Protein AF-A0A383C3Q1-F1 (afdb_monomer)

Organism: NCBI:txid408172

Nearest PDB structures (foldseek):
  8biy-assembly1_C  TM=5.883E-01  e=2.630E-01  Geobacillus thermodenitrificans
  3by8-assembly1_A  TM=3.978E-01  e=4.387E-02  unclassified
  8bgb-assembly2_BBB  TM=5.441E-01  e=7.883E-01  Geobacillus thermodenitrificans
  3voq-assembly1_B  TM=4.398E-01  e=5.619E+00  Homo sapiens
  7lc1-assembly2_D  TM=4.379E-01  e=7.080E+00  Homo sapiens

InterPro domains:
  IPR045671 Nitrogen regulation protein NtrY-like, N-terminal domain [PF19312] (9-219)

Foldseek 3Di:
DVVVVVVVVVVVVVCCLPVVLVVVLVVVVVVCCCVVPVPPDDDPLVVVLVVLLVVLVVVVVVVQVLQQVLVVVVLVVLLVCLVCCVVPVPVSLVVQVVSCVVSVFQKKFKAALVQHGPHIDGDDPVDDDDGDDNVQSVVQVVQHKDWDDDPVQQKIKIWHDRDNDDRIIIITIDHDDVVSVVSNVVSVVSVVVSVVVVVVVVVSVVVSVVVSVVVSVVSVVVSVVVVVVVVCVVCVVVVVVD

Solvent-accessible surface area (backbone atoms only — not comparable to full-atom values): 13472 Å² total; per-residue (Å²): 115,71,71,58,58,55,50,51,52,51,52,52,53,55,48,49,59,60,47,51,58,51,50,52,52,52,52,50,49,52,51,48,49,54,58,65,62,71,69,70,73,70,62,69,61,53,50,54,54,52,51,53,54,51,53,51,52,50,49,54,52,50,55,61,53,48,50,56,55,50,50,56,55,47,49,57,62,49,51,77,43,37,68,42,44,77,76,36,51,70,63,34,50,51,51,53,43,51,54,28,60,76,68,68,41,43,33,38,34,34,22,37,90,85,60,44,78,76,44,76,47,64,74,59,87,85,61,77,89,76,70,80,57,71,69,48,53,64,63,7,71,80,56,41,75,31,79,47,74,42,87,88,75,48,34,41,32,36,34,27,46,44,87,68,48,83,68,32,28,46,37,40,33,35,68,62,56,66,69,56,54,50,49,50,49,54,50,52,54,51,49,55,51,51,55,61,52,57,73,52,50,63,57,59,55,51,53,52,50,51,53,48,54,50,53,52,51,52,52,50,51,52,42,50,54,52,51,51,56,49,51,52,64,63,46,52,65,59,62,76,74,109

Sequence (242 aa):
KLGSEVNLKYILYFSSTTLLPSIIIAAFSLILFNVGLQRYFDDKMKSIVNNSSELAKNYVEQTRNSIEADILLMVLDINNQSALYYENPKRFLNLLTSQRLLRRLDEVHLIDSSANIIMSNIVDPNINFVPPTEEAFDVSLDGKPVRISDPSTNRTSALVKLNNFIDTYLYIVRFMDPNVINYLKQTGDAISFYYSVQDRKTGIKITFAIIYVLIVSLLLFLSIIIAINFASKLTKPIVNLI

pLDDT: mean 81.06, std 13.6, range [52.88, 98.12]

Secondary structure (DSSP, 8-state):
-HHHHHHHHHHHHHHHHHHHHHHHHHHHHHHHHHHHHHSSSSSHHHHHHHHHHHHHHHHHHHHHHHHHHHHHHHHHHHHTTHHHHHH-HHHHHHHHHHHHHHTT-SEEEEE-TT--EEEEEES-TTSPP-PPPHHHHHHHTTS--EEEEETTTTEEEEEEE-TTSTT-EEEEEEEPPHHHHHHHHHHHHHHHHHHHHHTTHHHHHHHHHHHHHHHHHHHHHHHHHHHHHHHHHHHHHHHTT-

Mean predicted aligned error: 13.8 Å

Radius of gyration: 39.16 Å; Cα contacts (8 Å, |Δi|>4): 212; chains: 1; bounding box: 90×32×115 Å

Structure (mmCIF, N/CA/C/O backbone):
data_AF-A0A383C3Q1-F1
#
_entry.id   AF-A0A383C3Q1-F1
#
loop_
_atom_site.group_PDB
_atom_site.id
_atom_site.type_symbol
_atom_site.label_atom_id
_atom_site.label_alt_id
_atom_site.label_comp_id
_atom_site.label_asym_id
_atom_site.label_entity_id
_atom_site.label_seq_id
_atom_site.pdbx_PDB_ins_code
_atom_site.Cartn_x
_atom_site.Cartn_y
_atom_site.Cartn_z
_atom_site.occupancy
_atom_site.B_iso_or_equiv
_atom_site.auth_seq_id
_atom_site.auth_comp_id
_atom_site.auth_asym_id
_atom_site.auth_atom_id
_atom_site.pdbx_PDB_model_num
ATOM 1 N N . LYS A 1 1 ? 64.147 -8.700 -63.312 1.00 52.88 1 LYS A N 1
ATOM 2 C CA . LYS A 1 1 ? 63.996 -7.978 -62.021 1.00 52.88 1 LYS A CA 1
ATOM 3 C C . LYS A 1 1 ? 63.013 -6.801 -62.116 1.00 52.88 1 LYS A C 1
ATOM 5 O O . LYS A 1 1 ? 62.071 -6.817 -61.341 1.00 52.88 1 LYS A O 1
ATOM 10 N N . LEU A 1 2 ? 63.105 -5.896 -63.107 1.00 54.59 2 LEU A N 1
ATOM 11 C CA . LEU A 1 2 ? 62.171 -4.754 -63.239 1.00 54.59 2 LEU A CA 1
ATOM 12 C C . LEU A 1 2 ? 60.673 -5.122 -63.377 1.00 54.59 2 LEU A C 1
ATOM 14 O O . LEU A 1 2 ? 59.831 -4.454 -62.791 1.00 54.59 2 LEU A O 1
ATOM 18 N N . GLY A 1 3 ? 60.318 -6.201 -64.088 1.00 57.19 3 GLY A N 1
ATOM 19 C CA . GLY A 1 3 ? 58.907 -6.604 -64.245 1.00 57.19 3 GLY A CA 1
ATOM 20 C C . GLY A 1 3 ? 58.213 -7.037 -62.942 1.00 57.19 3 GLY A C 1
ATOM 21 O O . GLY A 1 3 ? 57.007 -6.864 -62.802 1.00 57.19 3 GLY A O 1
ATOM 22 N N . SER A 1 4 ? 58.974 -7.542 -61.963 1.00 60.09 4 SER A N 1
ATOM 23 C CA . SER A 1 4 ? 58.447 -7.970 -60.659 1.00 60.09 4 SER A CA 1
ATOM 24 C C . SER A 1 4 ? 58.122 -6.783 -59.753 1.00 60.09 4 SER A C 1
ATOM 26 O O . SER A 1 4 ? 57.100 -6.800 -59.078 1.00 60.09 4 SER A O 1
ATOM 28 N N . GLU A 1 5 ? 58.965 -5.746 -59.742 1.00 61.59 5 GLU A N 1
ATOM 29 C CA . GLU A 1 5 ? 58.750 -4.538 -58.929 1.00 61.59 5 GLU A CA 1
ATOM 30 C C . GLU A 1 5 ? 57.565 -3.714 -59.440 1.00 61.59 5 GLU A C 1
ATOM 32 O O . GLU A 1 5 ? 56.767 -3.199 -58.657 1.00 61.59 5 GLU A O 1
ATOM 37 N N . VAL A 1 6 ? 57.409 -3.647 -60.763 1.00 64.00 6 VAL A N 1
ATOM 38 C CA . VAL A 1 6 ? 56.289 -2.969 -61.419 1.00 64.00 6 VAL A CA 1
ATOM 39 C C . VAL A 1 6 ? 54.966 -3.686 -61.118 1.00 64.00 6 VAL A C 1
ATOM 41 O O . VAL A 1 6 ? 54.000 -3.036 -60.722 1.00 64.00 6 VAL A O 1
ATOM 44 N N . ASN A 1 7 ? 54.930 -5.021 -61.202 1.00 70.19 7 ASN A N 1
ATOM 45 C CA . ASN A 1 7 ? 53.724 -5.803 -60.907 1.00 70.19 7 ASN A CA 1
ATOM 46 C C . ASN A 1 7 ? 53.304 -5.695 -59.427 1.00 70.19 7 ASN A C 1
ATOM 48 O O . ASN A 1 7 ? 52.132 -5.504 -59.113 1.00 70.19 7 ASN A O 1
ATOM 52 N N . LEU A 1 8 ? 54.271 -5.727 -58.506 1.00 75.19 8 LEU A N 1
ATOM 53 C CA . LEU A 1 8 ? 54.017 -5.625 -57.065 1.00 75.19 8 LEU A CA 1
ATOM 54 C C . LEU A 1 8 ? 53.476 -4.238 -56.680 1.00 75.19 8 LEU A C 1
ATOM 56 O O . LEU A 1 8 ? 52.536 -4.130 -55.892 1.00 75.19 8 LEU A O 1
ATOM 60 N N . LYS A 1 9 ? 53.995 -3.177 -57.311 1.00 74.50 9 LYS A N 1
ATOM 61 C CA . LYS A 1 9 ? 53.476 -1.812 -57.164 1.00 74.50 9 LYS A CA 1
ATOM 62 C C . LYS A 1 9 ? 52.006 -1.731 -57.593 1.00 74.50 9 LYS A C 1
ATOM 64 O O . LYS A 1 9 ? 51.200 -1.162 -56.862 1.00 74.50 9 LYS A O 1
ATOM 69 N N . TYR A 1 10 ? 51.629 -2.344 -58.716 1.00 72.12 10 TYR A N 1
ATOM 70 C CA . TYR A 1 10 ? 50.237 -2.349 -59.185 1.00 72.12 10 TYR A CA 1
ATOM 71 C C . TYR A 1 10 ? 49.294 -3.166 -58.302 1.00 72.12 10 TYR A C 1
ATOM 73 O O . TYR A 1 10 ? 48.189 -2.703 -58.021 1.00 72.12 10 TYR A O 1
ATOM 81 N N . ILE A 1 11 ? 49.736 -4.323 -57.807 1.00 78.12 11 ILE A N 1
ATOM 82 C CA . ILE A 1 11 ? 48.953 -5.147 -56.875 1.00 78.12 11 ILE A CA 1
ATOM 83 C C . ILE A 1 11 ? 48.681 -4.378 -55.575 1.00 78.12 11 ILE A C 1
ATOM 85 O O . ILE A 1 11 ? 47.547 -4.371 -55.097 1.00 78.12 11 ILE A O 1
ATOM 89 N N . LEU A 1 12 ? 49.680 -3.675 -55.030 1.00 77.12 12 LEU A N 1
ATOM 90 C CA . LEU A 1 12 ? 49.512 -2.853 -53.827 1.00 77.12 12 LEU A CA 1
ATOM 91 C C . LEU A 1 12 ? 48.536 -1.687 -54.048 1.00 77.12 12 LEU A C 1
ATOM 93 O O . LEU A 1 12 ? 47.671 -1.458 -53.204 1.00 77.12 12 LEU A O 1
ATOM 97 N N . TYR A 1 13 ? 48.620 -0.985 -55.183 1.00 73.38 13 TYR A N 1
ATOM 98 C CA . TYR A 1 13 ? 47.688 0.105 -55.504 1.00 73.38 13 TYR A CA 1
ATOM 99 C C . TYR A 1 13 ? 46.250 -0.385 -55.730 1.00 73.38 13 TYR A C 1
ATOM 101 O O . TYR A 1 13 ? 45.310 0.218 -55.205 1.00 73.38 13 TYR A O 1
ATOM 109 N N . PHE A 1 14 ? 46.065 -1.482 -56.469 1.00 75.19 14 PHE A N 1
ATOM 110 C CA . PHE A 1 14 ? 44.745 -2.064 -56.728 1.00 75.19 14 PHE A CA 1
ATOM 111 C C . PHE A 1 14 ? 44.098 -2.601 -55.444 1.00 75.19 14 PHE A C 1
ATOM 113 O O . PHE A 1 14 ? 42.934 -2.310 -55.155 1.00 75.19 14 PHE A O 1
ATOM 120 N N . SER A 1 15 ? 44.882 -3.323 -54.638 1.00 78.06 15 SER A N 1
ATOM 121 C CA . SER A 1 15 ? 44.445 -3.836 -53.340 1.00 78.06 15 SER A CA 1
ATOM 122 C C . SER A 1 15 ? 44.063 -2.689 -52.405 1.00 78.06 15 SER A C 1
ATOM 124 O O . SER A 1 15 ? 42.950 -2.670 -51.893 1.00 78.06 15 SER A O 1
ATOM 126 N N . SER A 1 16 ? 44.904 -1.6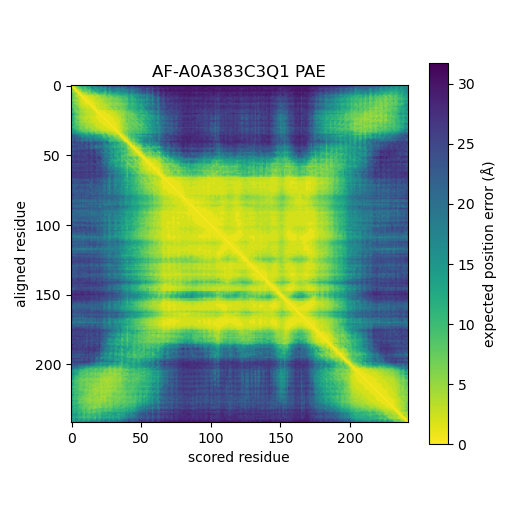59 -52.265 1.00 77.12 16 SER A N 1
ATOM 127 C CA . SER A 1 16 ? 44.603 -0.507 -51.405 1.00 77.12 16 SER A CA 1
ATOM 128 C C . SER A 1 16 ? 43.330 0.235 -51.836 1.00 77.12 16 SER A C 1
ATOM 130 O O . SER A 1 16 ? 42.502 0.564 -50.991 1.00 77.12 16 SER A O 1
ATOM 132 N N . THR A 1 17 ? 43.108 0.414 -53.140 1.00 74.19 17 THR A N 1
ATOM 133 C CA . THR A 1 17 ? 41.931 1.132 -53.667 1.00 74.19 17 THR A CA 1
ATOM 134 C C . THR A 1 17 ? 40.613 0.388 -53.418 1.00 74.19 17 THR A C 1
ATOM 136 O O . THR A 1 17 ? 39.578 1.021 -53.212 1.00 74.19 17 THR A O 1
ATOM 139 N N . THR A 1 18 ? 40.643 -0.947 -53.393 1.00 75.44 18 THR A N 1
ATOM 140 C CA . THR A 1 18 ? 39.451 -1.791 -53.181 1.00 75.44 18 THR A CA 1
ATOM 141 C C . THR A 1 18 ? 39.205 -2.078 -51.696 1.00 75.44 18 THR A C 1
ATOM 143 O O . THR A 1 18 ? 38.074 -2.095 -51.204 1.00 75.44 18 THR A O 1
ATOM 146 N N . LEU A 1 19 ? 40.286 -2.307 -50.955 1.00 80.31 19 LEU A N 1
ATOM 147 C CA . LEU A 1 19 ? 40.252 -2.863 -49.608 1.00 80.31 19 LEU A CA 1
ATOM 148 C C . LEU A 1 19 ? 40.064 -1.766 -48.549 1.00 80.31 19 LEU A C 1
ATOM 150 O O . LEU A 1 19 ? 39.337 -1.964 -47.579 1.00 80.31 19 LEU A O 1
ATOM 154 N N . LEU A 1 20 ? 40.625 -0.576 -48.772 1.00 79.69 20 LEU A N 1
ATOM 155 C CA . LEU A 1 20 ? 40.515 0.568 -47.862 1.00 79.69 20 LEU A CA 1
ATOM 156 C C . LEU A 1 20 ? 39.064 1.068 -47.669 1.00 79.69 20 LEU A C 1
ATOM 158 O O . LEU A 1 20 ? 38.640 1.168 -46.517 1.00 79.69 20 LEU A O 1
ATOM 162 N N . PRO A 1 21 ? 38.251 1.309 -48.720 1.00 77.94 21 PRO A N 1
ATOM 163 C CA . PRO A 1 21 ? 36.844 1.676 -48.534 1.00 77.94 21 PRO A CA 1
ATOM 164 C C . PRO A 1 21 ? 36.022 0.552 -47.883 1.00 77.94 21 PRO A C 1
ATOM 166 O O . PRO A 1 21 ? 35.161 0.833 -47.050 1.00 77.94 21 PRO A O 1
ATOM 169 N N . SER A 1 22 ? 36.334 -0.714 -48.177 1.00 83.62 22 SER A N 1
ATOM 170 C CA . SER A 1 22 ? 35.672 -1.873 -47.562 1.00 83.62 22 SER A CA 1
ATOM 171 C C . SER A 1 22 ? 35.928 -1.955 -46.050 1.00 83.62 22 SER A C 1
ATOM 173 O O . SER A 1 22 ? 34.999 -2.192 -45.277 1.00 83.62 22 SER A O 1
ATOM 175 N N . ILE A 1 23 ? 37.165 -1.689 -45.606 1.00 85.81 23 ILE A N 1
ATOM 176 C CA . ILE A 1 23 ? 37.517 -1.613 -44.179 1.00 85.81 23 ILE A CA 1
ATOM 177 C C . ILE A 1 23 ? 36.769 -0.468 -43.489 1.00 85.81 23 ILE A C 1
ATOM 179 O O . ILE A 1 23 ? 36.248 -0.663 -42.393 1.00 85.81 23 ILE A O 1
ATOM 183 N N . ILE A 1 24 ? 36.689 0.711 -44.117 1.00 82.25 24 ILE A N 1
ATOM 184 C CA . ILE A 1 24 ? 35.976 1.866 -43.549 1.00 82.25 24 ILE A CA 1
ATOM 185 C C . ILE A 1 24 ? 34.489 1.543 -43.370 1.00 82.25 24 ILE A C 1
ATOM 187 O O . ILE A 1 24 ? 33.936 1.810 -42.304 1.00 82.25 24 ILE A O 1
ATOM 191 N N . ILE A 1 25 ? 33.855 0.917 -44.368 1.00 83.38 25 ILE A N 1
ATOM 192 C CA . ILE A 1 25 ? 32.454 0.479 -44.286 1.00 83.38 25 ILE A CA 1
ATOM 193 C C . ILE A 1 25 ? 32.267 -0.527 -43.145 1.00 83.38 25 ILE A C 1
ATOM 195 O O . ILE A 1 25 ? 31.349 -0.37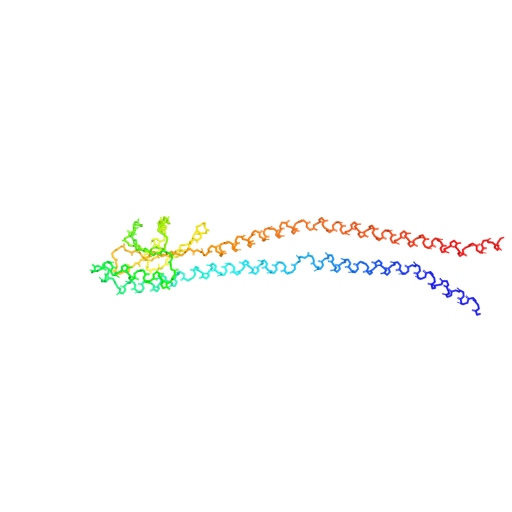2 -42.341 1.00 83.38 25 ILE A O 1
ATOM 199 N N . ALA A 1 26 ? 33.143 -1.530 -43.034 1.00 84.62 26 ALA A N 1
ATOM 200 C CA . ALA A 1 26 ? 33.065 -2.539 -41.980 1.00 84.62 26 ALA A CA 1
ATOM 201 C C . ALA A 1 26 ? 33.248 -1.933 -40.578 1.00 84.62 26 ALA A C 1
ATOM 203 O O . ALA A 1 26 ? 32.467 -2.226 -39.671 1.00 84.62 26 ALA A O 1
ATOM 204 N N . ALA A 1 27 ? 34.229 -1.041 -40.405 1.00 85.19 27 ALA A N 1
ATOM 205 C CA . ALA A 1 27 ? 34.472 -0.338 -39.149 1.00 85.19 27 ALA A CA 1
ATOM 206 C C . ALA A 1 27 ? 33.279 0.547 -38.758 1.00 85.19 27 ALA A C 1
ATOM 208 O O . ALA A 1 27 ? 32.817 0.502 -37.617 1.00 85.19 27 ALA A O 1
ATOM 209 N N . PHE A 1 28 ? 32.731 1.302 -39.713 1.00 79.50 28 PHE A N 1
ATOM 210 C CA . PHE A 1 28 ? 31.556 2.137 -39.484 1.00 79.50 28 PHE A CA 1
ATOM 211 C C . PHE A 1 28 ? 30.324 1.292 -39.146 1.00 79.50 28 PHE A C 1
ATOM 213 O O . PHE A 1 28 ? 29.592 1.622 -38.218 1.00 79.50 28 PHE A O 1
ATOM 220 N N . SER A 1 29 ? 30.130 0.162 -39.831 1.00 81.56 29 SER A N 1
ATOM 221 C CA . SER A 1 29 ? 29.048 -0.788 -39.559 1.00 81.56 29 SER A CA 1
ATOM 222 C C . SER A 1 29 ? 29.148 -1.390 -38.156 1.00 81.56 29 SER A C 1
ATOM 224 O O . SER A 1 29 ? 28.135 -1.491 -37.468 1.00 81.56 29 SER A O 1
ATOM 226 N N . LEU A 1 30 ? 30.352 -1.760 -37.709 1.00 82.00 30 LEU A N 1
ATOM 227 C CA . LEU A 1 30 ? 30.594 -2.279 -36.359 1.00 82.00 30 LEU A CA 1
ATOM 228 C C . LEU A 1 30 ? 30.285 -1.233 -35.284 1.00 82.00 30 LEU A C 1
ATOM 230 O O . LEU A 1 30 ? 29.606 -1.542 -34.305 1.00 82.00 30 LEU A O 1
ATOM 234 N N . ILE A 1 31 ? 30.740 0.009 -35.477 1.00 79.56 31 ILE A N 1
ATOM 235 C CA . ILE A 1 31 ? 30.447 1.120 -34.562 1.00 79.56 31 ILE A CA 1
ATOM 236 C C . ILE A 1 31 ? 28.941 1.398 -34.533 1.00 79.56 31 ILE A C 1
ATOM 238 O O . ILE A 1 31 ? 28.363 1.505 -33.454 1.00 79.56 31 ILE A O 1
ATOM 242 N N . LEU A 1 32 ? 28.295 1.478 -35.697 1.00 74.25 32 LEU A N 1
ATOM 243 C CA . LEU A 1 32 ? 26.868 1.769 -35.814 1.00 74.25 32 LEU A CA 1
ATOM 244 C C . LEU A 1 32 ? 26.010 0.677 -35.167 1.00 74.25 32 LEU A C 1
ATOM 246 O O . LEU A 1 32 ? 25.058 0.991 -34.460 1.00 74.25 32 LEU A O 1
ATOM 250 N N . PHE A 1 33 ? 26.368 -0.594 -35.359 1.00 71.50 33 PHE A N 1
ATOM 251 C CA . PHE A 1 33 ? 25.680 -1.723 -34.739 1.00 71.50 33 PHE A CA 1
ATOM 252 C C . PHE A 1 33 ? 25.827 -1.700 -33.211 1.00 71.50 33 PHE A C 1
ATOM 254 O O . PHE A 1 33 ? 24.833 -1.787 -32.490 1.00 71.50 33 PHE A O 1
ATOM 261 N N . ASN A 1 34 ? 27.049 -1.493 -32.711 1.00 70.31 34 ASN A N 1
ATOM 262 C CA . ASN A 1 34 ? 27.343 -1.459 -31.277 1.00 70.31 34 ASN A CA 1
ATOM 263 C C . ASN A 1 34 ? 26.682 -0.254 -30.572 1.00 70.31 34 ASN A C 1
ATOM 265 O O . ASN A 1 34 ? 26.091 -0.383 -29.501 1.00 70.31 34 ASN A O 1
ATOM 269 N N . VAL A 1 35 ? 26.714 0.931 -31.188 1.00 68.12 35 VAL A N 1
ATOM 270 C CA . VAL A 1 35 ? 26.120 2.150 -30.615 1.00 68.12 35 VAL A CA 1
ATOM 271 C C . VAL A 1 35 ? 24.596 2.183 -30.781 1.00 68.12 35 VAL A C 1
ATOM 273 O O . VAL A 1 35 ? 23.898 2.584 -29.851 1.00 68.12 35 VAL A O 1
ATOM 276 N N . GLY A 1 36 ? 24.076 1.770 -31.939 1.00 62.19 36 GLY A N 1
ATOM 277 C CA . GLY A 1 36 ? 22.668 1.929 -32.311 1.00 62.19 36 GLY A CA 1
ATOM 278 C C . GLY A 1 36 ? 21.718 0.898 -31.699 1.00 62.19 36 GLY A C 1
ATOM 279 O O . GLY A 1 36 ? 20.585 1.246 -31.377 1.00 62.19 36 GLY A O 1
ATOM 280 N N . LEU A 1 37 ? 22.159 -0.350 -31.505 1.00 58.06 37 LEU A N 1
ATOM 281 C CA . LEU A 1 37 ? 21.316 -1.415 -30.942 1.00 58.06 37 LEU A CA 1
ATOM 282 C C . LEU A 1 37 ? 21.561 -1.644 -29.449 1.00 58.06 37 LEU A C 1
ATOM 284 O O . LEU A 1 37 ? 20.612 -1.829 -28.697 1.00 58.06 37 LEU A O 1
ATOM 288 N N . GLN A 1 38 ? 22.817 -1.613 -29.003 1.00 56.47 38 GLN A N 1
ATOM 289 C CA . GLN A 1 38 ? 23.175 -2.135 -27.682 1.00 56.47 38 GLN A CA 1
ATOM 290 C C . GLN A 1 38 ? 23.032 -1.107 -26.547 1.00 56.47 38 GLN A C 1
ATOM 292 O O . GLN A 1 38 ? 22.845 -1.479 -25.391 1.00 56.47 38 GLN A O 1
ATOM 297 N N . ARG A 1 39 ? 23.085 0.199 -26.852 1.00 55.28 39 ARG A N 1
ATOM 298 C CA . ARG A 1 39 ? 22.970 1.272 -25.843 1.00 55.28 39 ARG A CA 1
ATOM 299 C C . ARG A 1 39 ? 21.564 1.847 -25.674 1.00 55.28 39 ARG A C 1
ATOM 301 O O . ARG A 1 39 ? 21.324 2.550 -24.695 1.00 55.28 39 ARG A O 1
ATOM 308 N N . TYR A 1 40 ? 20.636 1.553 -26.580 1.00 55.16 40 TYR A N 1
ATOM 309 C CA . TYR A 1 40 ? 19.353 2.252 -26.675 1.00 55.16 40 TYR A CA 1
ATOM 310 C C . TYR A 1 40 ? 18.167 1.403 -26.157 1.00 55.16 40 TYR A C 1
ATOM 312 O O . TYR A 1 40 ? 17.220 1.197 -26.896 1.00 55.16 40 TYR A O 1
ATOM 320 N N . PHE A 1 41 ? 18.150 1.012 -24.869 1.00 54.47 41 PHE A N 1
ATOM 321 C CA . PHE A 1 41 ? 16.909 0.691 -24.100 1.00 54.47 41 PHE A CA 1
ATOM 322 C C . PHE A 1 41 ? 16.432 -0.760 -23.857 1.00 54.47 41 PHE A C 1
ATOM 324 O O . PHE A 1 41 ? 15.223 -0.939 -23.690 1.00 54.47 41 PHE A O 1
ATOM 331 N N . ASP A 1 42 ? 17.279 -1.779 -23.707 1.00 56.62 42 ASP A N 1
ATOM 332 C CA . ASP A 1 42 ? 16.713 -3.110 -23.384 1.00 56.62 42 ASP A CA 1
ATOM 333 C C . ASP A 1 42 ? 16.862 -3.545 -21.915 1.00 56.62 42 ASP A C 1
ATOM 335 O O . ASP A 1 42 ? 15.849 -3.875 -21.298 1.00 56.62 42 ASP A O 1
ATOM 339 N N . ASP A 1 43 ? 18.027 -3.414 -21.271 1.00 56.78 43 ASP A N 1
ATOM 340 C CA . ASP A 1 43 ? 18.189 -4.097 -19.971 1.00 56.78 43 ASP A CA 1
ATOM 341 C C . ASP A 1 43 ? 18.052 -3.195 -18.738 1.00 56.78 43 ASP A C 1
ATOM 343 O O . ASP A 1 43 ? 17.356 -3.534 -17.778 1.00 56.78 43 ASP A O 1
ATOM 347 N N . LYS A 1 44 ? 18.671 -2.008 -18.744 1.00 52.94 44 LYS A N 1
ATOM 348 C CA . LYS A 1 44 ? 18.734 -1.168 -17.534 1.00 52.94 44 LYS A CA 1
ATOM 349 C C . LYS A 1 44 ? 17.395 -0.507 -17.192 1.00 52.94 44 LYS A C 1
ATOM 351 O O . LYS A 1 44 ? 17.018 -0.471 -16.027 1.00 52.94 44 LYS A O 1
ATOM 356 N N . MET A 1 45 ? 16.663 -0.014 -18.192 1.00 56.38 45 MET A N 1
ATOM 357 C CA . MET A 1 45 ? 15.351 0.618 -17.980 1.00 56.38 45 MET A CA 1
ATOM 358 C C . MET A 1 45 ? 14.266 -0.413 -17.642 1.00 56.38 45 MET A C 1
ATOM 360 O O . MET A 1 45 ? 13.520 -0.205 -16.690 1.00 56.38 45 MET A O 1
ATOM 364 N N . LYS A 1 46 ? 14.237 -1.558 -18.339 1.00 55.97 46 LYS A N 1
ATOM 365 C CA . LYS A 1 46 ? 13.310 -2.663 -18.049 1.00 55.97 46 LYS A CA 1
ATOM 366 C C . LYS A 1 46 ? 13.506 -3.227 -16.638 1.00 55.97 46 LYS A C 1
ATOM 368 O O . LYS A 1 46 ? 12.529 -3.463 -15.935 1.00 55.97 46 LYS A O 1
ATOM 373 N N . SER A 1 47 ? 14.760 -3.398 -16.213 1.00 57.34 47 SER A N 1
ATOM 374 C CA . SER A 1 47 ? 15.103 -3.872 -14.866 1.00 57.34 47 SER A CA 1
ATOM 375 C C . SER A 1 47 ? 14.669 -2.888 -13.774 1.00 57.34 47 SER A C 1
ATOM 377 O O . SER A 1 47 ? 14.006 -3.289 -12.823 1.00 57.34 47 SER A O 1
ATOM 379 N N . ILE A 1 48 ? 14.946 -1.587 -13.936 1.00 57.81 48 ILE A N 1
ATOM 380 C CA . ILE A 1 48 ? 14.535 -0.559 -12.962 1.00 57.81 48 ILE A CA 1
ATOM 381 C C . ILE A 1 48 ? 13.007 -0.507 -12.827 1.00 57.81 48 ILE A C 1
ATOM 383 O O . ILE A 1 48 ? 12.490 -0.508 -11.714 1.00 57.81 48 ILE A O 1
ATOM 387 N N . VAL A 1 49 ? 12.284 -0.520 -13.948 1.00 61.28 49 VAL A N 1
ATOM 388 C CA . VAL A 1 49 ? 10.819 -0.431 -13.953 1.00 61.28 49 VAL A CA 1
ATOM 389 C C . VAL A 1 49 ? 10.157 -1.670 -13.331 1.00 61.28 49 VAL A C 1
ATOM 391 O O . VAL A 1 49 ? 9.252 -1.535 -12.505 1.00 61.28 49 VAL A O 1
ATOM 394 N N . ASN A 1 50 ? 10.619 -2.875 -13.676 1.00 60.25 50 ASN A N 1
ATOM 395 C CA . ASN A 1 50 ? 10.070 -4.111 -13.111 1.00 60.25 50 ASN A CA 1
ATOM 396 C C . ASN A 1 50 ? 10.340 -4.222 -11.604 1.00 60.25 50 ASN A C 1
ATOM 398 O O . ASN A 1 50 ? 9.417 -4.524 -10.847 1.00 60.25 50 ASN A O 1
ATOM 402 N N . ASN A 1 51 ? 11.561 -3.902 -11.164 1.00 64.25 51 ASN A N 1
ATOM 403 C CA . ASN A 1 51 ? 11.928 -3.950 -9.748 1.00 64.25 51 ASN A CA 1
ATOM 404 C C . ASN A 1 51 ? 11.098 -2.960 -8.913 1.00 64.25 51 ASN A C 1
ATOM 406 O O . ASN A 1 51 ? 10.672 -3.294 -7.811 1.00 64.25 51 ASN A O 1
ATOM 410 N N . SER A 1 52 ? 10.802 -1.767 -9.440 1.00 64.44 52 SER A N 1
ATOM 411 C CA . SER A 1 52 ? 9.937 -0.790 -8.765 1.00 64.44 52 SER A CA 1
ATOM 412 C C . SER A 1 52 ? 8.491 -1.275 -8.607 1.00 64.44 52 SER A C 1
ATOM 414 O O . SER A 1 52 ? 7.889 -1.054 -7.557 1.00 64.44 52 SER A O 1
ATOM 416 N N . SER A 1 53 ? 7.930 -1.970 -9.606 1.00 65.81 53 SER A N 1
ATOM 417 C CA . SER A 1 53 ? 6.578 -2.545 -9.508 1.00 65.81 53 SER A CA 1
ATOM 418 C C . SER A 1 53 ? 6.506 -3.666 -8.471 1.00 65.81 53 SER A C 1
ATOM 420 O O . SER A 1 53 ? 5.556 -3.733 -7.691 1.00 65.81 53 SER A O 1
ATOM 422 N N . GLU A 1 54 ? 7.519 -4.529 -8.441 1.00 70.50 54 GLU A N 1
ATOM 423 C CA . GLU A 1 54 ? 7.605 -5.629 -7.484 1.00 70.50 54 GLU A CA 1
ATOM 424 C C . GLU A 1 54 ? 7.759 -5.120 -6.046 1.00 70.50 54 GLU A C 1
ATOM 426 O O . GLU A 1 54 ? 7.016 -5.545 -5.164 1.00 70.50 54 GLU A O 1
ATOM 431 N N . LEU A 1 55 ? 8.634 -4.136 -5.816 1.00 70.00 55 LEU A N 1
ATOM 432 C CA . LEU A 1 55 ? 8.788 -3.488 -4.511 1.00 70.00 55 LEU A CA 1
ATOM 433 C C . LEU A 1 55 ? 7.477 -2.878 -4.012 1.00 70.00 55 LEU A C 1
ATOM 435 O O . LEU A 1 55 ? 7.122 -3.035 -2.845 1.00 70.00 55 LEU A O 1
ATOM 439 N N . ALA A 1 56 ? 6.737 -2.210 -4.894 1.00 67.31 56 ALA A N 1
ATOM 440 C CA . ALA A 1 56 ? 5.500 -1.556 -4.511 1.00 67.31 56 ALA A CA 1
ATOM 441 C C . ALA A 1 56 ? 4.366 -2.565 -4.233 1.00 67.31 56 ALA A C 1
ATOM 443 O O . ALA A 1 56 ? 3.610 -2.387 -3.279 1.00 67.31 56 ALA A O 1
ATOM 444 N N . LYS A 1 57 ? 4.294 -3.676 -4.983 1.00 70.50 57 LYS A N 1
ATOM 445 C CA . LYS A 1 57 ? 3.411 -4.814 -4.658 1.00 70.50 57 LYS A CA 1
ATOM 446 C C . LYS A 1 57 ? 3.763 -5.437 -3.308 1.00 70.50 57 LYS A C 1
ATOM 448 O O . LYS A 1 57 ? 2.871 -5.660 -2.495 1.00 70.50 57 LYS A O 1
ATOM 453 N N . ASN A 1 58 ? 5.050 -5.665 -3.055 1.00 75.69 58 ASN A N 1
ATOM 454 C CA . ASN A 1 58 ? 5.527 -6.224 -1.793 1.00 75.69 58 ASN A CA 1
ATOM 455 C C . ASN A 1 58 ? 5.192 -5.310 -0.609 1.00 75.69 58 ASN A C 1
ATOM 457 O O . ASN A 1 58 ? 4.780 -5.809 0.433 1.00 75.69 58 ASN A O 1
ATOM 461 N N . TYR A 1 59 ? 5.301 -3.988 -0.771 1.00 72.31 59 TYR A N 1
ATOM 462 C CA . TYR A 1 59 ? 4.883 -3.037 0.259 1.00 72.31 59 TYR A CA 1
ATOM 463 C C . TYR A 1 59 ? 3.381 -3.142 0.556 1.00 72.31 59 TYR A C 1
ATOM 465 O O . TYR A 1 59 ? 2.996 -3.242 1.718 1.00 72.31 59 TYR A O 1
ATOM 473 N N . VAL A 1 60 ? 2.530 -3.186 -0.477 1.00 71.69 60 VAL A N 1
ATOM 474 C CA . VAL A 1 60 ? 1.075 -3.348 -0.304 1.00 71.69 60 VAL A CA 1
ATOM 475 C C . VAL A 1 60 ? 0.750 -4.643 0.446 1.00 71.69 60 VAL A C 1
ATOM 477 O O . VAL A 1 60 ? -0.034 -4.622 1.393 1.00 71.69 60 VAL A O 1
ATOM 480 N N . GLU A 1 61 ? 1.375 -5.761 0.075 1.00 76.00 61 GLU A N 1
ATOM 481 C CA . GLU A 1 61 ? 1.199 -7.038 0.777 1.00 76.00 61 GLU A CA 1
ATOM 482 C C . GLU A 1 61 ? 1.700 -6.983 2.228 1.00 76.00 61 GLU A C 1
ATOM 484 O O . GLU A 1 61 ? 1.024 -7.465 3.136 1.00 76.00 61 GLU A O 1
ATOM 489 N N . GLN A 1 62 ? 2.835 -6.331 2.492 1.00 74.62 62 GLN A N 1
ATOM 490 C CA . GLN A 1 62 ? 3.328 -6.121 3.856 1.00 74.62 62 GLN A CA 1
ATOM 491 C C . GLN A 1 62 ? 2.351 -5.295 4.699 1.00 74.62 62 GLN A C 1
ATOM 493 O O . GLN A 1 62 ? 2.048 -5.675 5.831 1.00 74.62 62 GLN A O 1
ATOM 498 N N . THR A 1 63 ? 1.812 -4.198 4.159 1.00 70.94 63 THR A N 1
ATOM 499 C CA . THR A 1 63 ? 0.796 -3.388 4.846 1.00 70.94 63 THR A CA 1
ATOM 500 C C . THR A 1 63 ? -0.457 -4.211 5.141 1.00 70.94 63 THR A C 1
ATOM 502 O O . THR A 1 63 ? -0.986 -4.146 6.254 1.00 70.94 63 THR A O 1
ATOM 505 N N . ARG A 1 64 ? -0.900 -5.029 4.179 1.00 72.62 64 ARG A N 1
ATOM 506 C CA . ARG A 1 64 ? -2.054 -5.926 4.325 1.00 72.62 64 ARG A CA 1
ATOM 507 C C . ARG A 1 64 ? -1.850 -7.012 5.377 1.00 72.62 64 ARG A C 1
ATOM 509 O O . ARG A 1 64 ? -2.806 -7.353 6.061 1.00 72.62 64 ARG A O 1
ATOM 516 N N . ASN A 1 65 ? -0.643 -7.546 5.520 1.00 78.50 65 ASN A N 1
ATOM 517 C CA . ASN A 1 65 ? -0.346 -8.549 6.546 1.00 78.50 65 ASN A CA 1
ATOM 518 C C . ASN A 1 65 ? -0.177 -7.907 7.932 1.00 78.50 65 ASN A C 1
ATOM 520 O O . ASN A 1 65 ? -0.557 -8.493 8.942 1.00 78.50 65 ASN A O 1
ATOM 524 N N . SER A 1 66 ? 0.341 -6.675 7.992 1.00 86.06 66 SER A N 1
ATOM 525 C CA . SER A 1 66 ? 0.502 -5.949 9.255 1.00 86.06 66 SER A CA 1
ATOM 526 C C . SER A 1 66 ? -0.835 -5.672 9.939 1.00 86.06 66 SER A C 1
ATOM 528 O O . SER A 1 66 ? -0.918 -5.854 11.148 1.00 86.06 66 SER A O 1
ATOM 530 N N . ILE A 1 67 ? -1.878 -5.263 9.203 1.00 91.31 67 ILE A N 1
ATOM 531 C CA . ILE A 1 67 ? -3.159 -4.899 9.833 1.00 91.31 67 ILE A CA 1
ATOM 532 C C . ILE A 1 67 ? -3.843 -6.092 10.518 1.00 91.31 67 ILE A C 1
ATOM 534 O O . ILE A 1 67 ? -4.500 -5.927 11.542 1.00 91.31 67 ILE A O 1
ATOM 538 N N . GLU A 1 68 ? -3.662 -7.299 9.981 1.00 90.88 68 GLU A N 1
ATOM 539 C CA . GLU A 1 68 ? -4.216 -8.528 10.552 1.00 90.88 68 GLU A CA 1
ATOM 540 C C . GLU A 1 68 ? -3.513 -8.899 11.866 1.00 90.88 68 GLU A C 1
ATOM 542 O O . GLU A 1 68 ? -4.159 -9.223 12.862 1.00 90.88 68 GLU A O 1
ATOM 547 N N . ALA A 1 69 ? -2.185 -8.770 11.913 1.00 92.25 69 ALA A N 1
ATOM 548 C CA . ALA A 1 69 ? -1.436 -8.939 13.155 1.00 92.25 69 ALA A CA 1
ATOM 549 C C . ALA A 1 69 ? -1.822 -7.873 14.198 1.00 92.25 69 ALA A C 1
ATOM 551 O O . ALA A 1 69 ? -2.017 -8.182 15.376 1.00 92.25 69 ALA A O 1
ATOM 552 N N . ASP A 1 70 ? -1.976 -6.624 13.758 1.00 95.25 70 ASP A N 1
ATOM 553 C CA . ASP A 1 70 ? -2.326 -5.494 14.615 1.00 95.25 70 ASP A CA 1
ATOM 554 C C . ASP A 1 70 ? -3.694 -5.678 15.278 1.00 95.25 70 ASP A C 1
ATOM 556 O O . ASP A 1 70 ? -3.803 -5.485 16.495 1.00 95.25 70 ASP A O 1
ATOM 560 N N . ILE A 1 71 ? -4.716 -6.094 14.516 1.00 95.94 71 ILE A N 1
ATOM 561 C CA . ILE A 1 71 ? -6.056 -6.330 15.063 1.00 95.94 71 ILE A CA 1
ATOM 562 C C . ILE A 1 71 ? -6.068 -7.522 16.021 1.00 95.94 71 ILE A C 1
ATOM 564 O O . ILE A 1 71 ? -6.656 -7.413 17.093 1.00 95.94 71 ILE A O 1
ATOM 568 N N . LEU A 1 72 ? -5.364 -8.617 15.711 1.00 94.25 72 LEU A N 1
ATOM 569 C CA . LEU A 1 72 ? -5.277 -9.786 16.596 1.00 94.25 72 LEU A CA 1
ATOM 570 C C . LEU A 1 72 ? -4.699 -9.420 17.962 1.00 94.25 72 LEU A C 1
ATOM 572 O O . LEU A 1 72 ? -5.270 -9.764 18.995 1.00 94.25 72 LEU A O 1
ATOM 576 N N . LEU A 1 73 ? -3.589 -8.682 17.978 1.00 94.69 73 LEU A N 1
ATOM 577 C CA . LEU A 1 73 ? -2.975 -8.229 19.224 1.00 94.69 73 LEU A CA 1
ATOM 578 C C . LEU A 1 73 ? -3.880 -7.241 19.966 1.00 94.69 73 LEU A C 1
ATOM 580 O O . LEU A 1 73 ? -3.965 -7.275 21.190 1.00 94.69 73 LEU A O 1
ATOM 584 N N . MET A 1 74 ? -4.563 -6.355 19.240 1.00 96.25 74 MET A N 1
ATOM 585 C CA . MET A 1 74 ? -5.455 -5.362 19.838 1.00 96.25 74 MET A CA 1
ATOM 586 C C . MET A 1 74 ? -6.701 -5.996 20.464 1.00 96.25 74 MET A C 1
ATOM 588 O O . MET A 1 74 ? -7.147 -5.545 21.516 1.00 96.25 74 MET A O 1
ATOM 592 N N . VAL A 1 75 ? -7.229 -7.075 19.879 1.00 95.25 75 VAL A N 1
ATOM 593 C CA . VAL A 1 75 ? -8.312 -7.876 20.469 1.00 95.25 75 VAL A CA 1
ATOM 594 C C . VAL A 1 75 ? -7.915 -8.419 21.833 1.00 95.25 75 VAL A C 1
ATOM 596 O O . VAL A 1 75 ? -8.721 -8.355 22.758 1.00 95.25 75 VAL A O 1
ATOM 599 N N . LEU A 1 76 ? -6.690 -8.936 21.977 1.00 94.06 76 LEU A N 1
ATOM 600 C CA . LEU A 1 76 ? -6.197 -9.448 23.258 1.00 94.06 76 LEU A CA 1
ATOM 601 C C . LEU A 1 76 ? -6.172 -8.337 24.314 1.00 94.06 76 LEU A C 1
ATOM 603 O O . LEU A 1 76 ? -6.710 -8.509 25.408 1.00 94.06 76 LEU A O 1
ATOM 607 N N . ASP A 1 77 ? -5.615 -7.177 23.964 1.00 94.06 77 ASP A N 1
ATOM 608 C CA . ASP A 1 77 ? -5.523 -6.026 24.864 1.00 94.06 77 ASP A CA 1
ATOM 609 C C . ASP A 1 77 ? -6.906 -5.488 25.271 1.00 94.06 77 ASP A C 1
ATOM 611 O O . ASP A 1 77 ? -7.132 -5.153 26.436 1.00 94.06 77 ASP A O 1
ATOM 615 N N . ILE A 1 78 ? -7.845 -5.429 24.322 1.00 94.75 78 ILE A N 1
ATOM 616 C CA . ILE A 1 78 ? -9.201 -4.907 24.531 1.00 94.75 78 ILE A CA 1
ATOM 617 C C . ILE A 1 78 ? -10.073 -5.884 25.325 1.00 94.75 78 ILE A C 1
ATOM 619 O O . ILE A 1 78 ? -10.725 -5.473 26.287 1.00 94.75 78 ILE A O 1
ATOM 623 N N . ASN A 1 79 ? -10.075 -7.176 24.982 1.00 92.00 79 ASN A N 1
ATOM 624 C CA . ASN A 1 79 ? -10.878 -8.185 25.684 1.00 92.00 79 ASN A CA 1
ATOM 625 C C . ASN A 1 79 ? -10.491 -8.311 27.162 1.00 92.00 79 ASN A C 1
ATOM 627 O O . ASN A 1 79 ? -11.374 -8.497 28.008 1.00 92.00 79 ASN A O 1
ATOM 631 N N . ASN A 1 80 ? -9.203 -8.146 27.478 1.00 92.81 80 ASN A N 1
ATOM 632 C CA . ASN A 1 80 ? -8.682 -8.163 28.848 1.00 92.81 80 ASN A CA 1
ATOM 633 C C . ASN A 1 80 ? -9.127 -6.956 29.692 1.00 92.81 80 ASN A C 1
ATOM 635 O O . ASN A 1 80 ? -8.988 -6.977 30.911 1.00 92.81 80 ASN A O 1
ATOM 639 N N . GLN A 1 81 ? -9.659 -5.907 29.062 1.00 94.06 81 GLN A N 1
ATOM 640 C CA . GLN A 1 81 ? -10.053 -4.648 29.703 1.00 94.06 81 GLN A CA 1
ATOM 641 C C . GLN A 1 81 ? -11.558 -4.372 29.544 1.00 94.06 81 GLN A C 1
ATOM 643 O O . GLN A 1 81 ? -12.009 -3.237 29.687 1.00 94.06 81 GLN A O 1
ATOM 648 N N . SER A 1 82 ? -12.356 -5.407 29.267 1.00 93.44 82 SER A N 1
ATOM 649 C CA . SER A 1 82 ? -13.815 -5.310 29.098 1.00 93.44 82 SER A CA 1
ATOM 650 C C . SER A 1 82 ? -14.538 -4.731 30.320 1.00 93.44 82 SER A C 1
ATOM 652 O O . SER A 1 82 ? -15.439 -3.917 30.158 1.00 93.44 82 SER A O 1
ATOM 654 N N . ALA A 1 83 ? -14.115 -5.053 31.547 1.00 94.50 83 ALA A N 1
ATOM 655 C CA . ALA A 1 83 ? -14.691 -4.455 32.759 1.00 94.50 83 ALA A CA 1
ATOM 656 C C . ALA A 1 83 ? -14.553 -2.919 32.767 1.00 94.50 83 ALA A C 1
ATOM 658 O O . ALA A 1 83 ? -15.509 -2.199 33.055 1.00 94.50 83 ALA A O 1
ATOM 659 N N . LEU A 1 84 ? -13.390 -2.410 32.341 1.00 95.31 84 LEU A N 1
ATOM 660 C CA . LEU A 1 84 ? -13.110 -0.977 32.279 1.00 95.31 84 LEU A CA 1
ATOM 661 C C . LEU A 1 84 ? -14.037 -0.240 31.303 1.00 95.31 84 LEU A C 1
ATOM 663 O O . LEU A 1 84 ? -14.355 0.925 31.540 1.00 95.31 84 LEU A O 1
ATOM 667 N N . TYR A 1 85 ? -14.476 -0.900 30.228 1.00 94.75 85 TYR A N 1
ATOM 668 C CA . TYR A 1 85 ? -15.438 -0.334 29.283 1.00 94.75 85 TYR A CA 1
ATOM 669 C C . TYR A 1 85 ? -16.769 0.006 29.966 1.00 94.75 85 TYR A C 1
ATOM 671 O O . TYR A 1 85 ? -17.272 1.113 29.784 1.00 94.75 85 TYR A O 1
ATOM 679 N N . TYR A 1 86 ? -17.298 -0.897 30.798 1.00 92.50 86 TYR A N 1
ATOM 680 C CA . TYR A 1 86 ? -18.571 -0.692 31.496 1.00 92.50 86 TYR A CA 1
ATOM 681 C C . TYR A 1 86 ? -18.437 0.204 32.736 1.00 92.50 86 TYR A C 1
ATOM 683 O O . TYR A 1 86 ? -19.343 0.977 33.037 1.00 92.50 86 TYR A O 1
ATOM 691 N N . GLU A 1 87 ? -17.308 0.137 33.444 1.00 96.44 87 GLU A N 1
ATOM 692 C CA . GLU A 1 87 ? -17.070 0.924 34.661 1.00 96.44 87 GLU A CA 1
ATOM 693 C C . GLU A 1 87 ? -16.676 2.378 34.367 1.00 96.44 87 GLU A C 1
ATOM 695 O O . GLU A 1 87 ? -17.095 3.303 35.065 1.00 96.44 87 GLU A O 1
ATOM 700 N N . ASN A 1 88 ? -15.824 2.599 33.360 1.00 97.12 88 ASN A N 1
ATOM 701 C CA . ASN A 1 88 ? -15.287 3.917 33.036 1.00 97.12 88 ASN A CA 1
ATOM 702 C C . ASN A 1 88 ? -15.001 4.070 31.528 1.00 97.12 88 ASN A C 1
ATOM 704 O O . ASN A 1 88 ? -13.836 4.031 31.102 1.00 97.12 88 ASN A O 1
ATOM 708 N N . PRO A 1 89 ? -16.040 4.354 30.718 1.00 95.12 89 PRO A N 1
ATOM 709 C CA . PRO A 1 89 ? -15.916 4.499 29.267 1.00 95.12 89 PRO A CA 1
ATOM 710 C C . PRO A 1 89 ? -14.867 5.529 28.826 1.00 95.12 89 PRO A C 1
ATOM 712 O O . PRO A 1 89 ? -14.193 5.340 27.816 1.00 95.12 89 PRO A O 1
ATOM 715 N N . LYS A 1 90 ? -14.670 6.612 29.594 1.00 96.88 90 LYS A N 1
ATOM 716 C CA . LYS A 1 90 ? -13.648 7.632 29.290 1.00 96.88 90 LYS A CA 1
ATOM 717 C C . LYS A 1 90 ? -12.234 7.072 29.413 1.00 96.88 90 LYS A C 1
ATOM 719 O O . LYS A 1 90 ? -11.383 7.333 28.566 1.00 96.88 90 LYS A O 1
ATOM 724 N N . ARG A 1 91 ? -11.965 6.299 30.467 1.00 96.88 91 ARG A N 1
ATOM 725 C CA . ARG A 1 91 ? -10.655 5.666 30.660 1.00 96.88 91 ARG A CA 1
ATOM 726 C C . ARG A 1 91 ? -10.425 4.552 29.640 1.00 96.88 91 ARG A C 1
ATOM 728 O O . ARG A 1 91 ? -9.301 4.403 29.167 1.00 96.88 91 ARG A O 1
ATOM 735 N N . PHE A 1 92 ? -11.477 3.837 29.254 1.00 97.31 92 PHE A N 1
ATOM 736 C CA . PHE A 1 92 ? -11.412 2.877 28.159 1.00 97.31 92 PHE A CA 1
ATOM 737 C C . PHE A 1 92 ? -11.115 3.552 26.806 1.00 97.31 92 PHE A C 1
ATOM 739 O O . PHE A 1 92 ? -10.262 3.073 26.066 1.00 97.31 92 PHE A O 1
ATOM 746 N N . LEU A 1 93 ? -11.705 4.717 26.511 1.00 97.19 93 LEU A N 1
ATOM 747 C CA . LEU A 1 93 ? -11.373 5.494 25.308 1.00 97.19 93 LEU A CA 1
ATOM 748 C C . LEU A 1 93 ? -9.890 5.903 25.270 1.00 97.19 93 LEU A C 1
ATOM 750 O O . LEU A 1 93 ? -9.265 5.868 24.209 1.00 97.19 93 LEU A O 1
ATOM 754 N N . ASN A 1 94 ? -9.296 6.244 26.417 1.00 97.19 94 ASN A N 1
ATOM 755 C CA . ASN A 1 94 ? -7.857 6.516 26.491 1.00 97.19 94 ASN A CA 1
ATOM 756 C C . ASN A 1 94 ? -7.029 5.270 26.147 1.00 97.19 94 ASN A C 1
ATOM 758 O O . ASN A 1 94 ? -6.052 5.380 25.410 1.00 97.19 94 ASN A O 1
ATOM 762 N N . LEU A 1 95 ? -7.441 4.088 26.621 1.00 96.38 95 LEU A N 1
ATOM 763 C CA . LEU A 1 95 ? -6.817 2.822 26.237 1.00 96.38 95 LEU A CA 1
ATOM 764 C C . LEU A 1 95 ? -6.938 2.586 24.729 1.00 96.38 95 LEU A C 1
ATOM 766 O O . LEU A 1 95 ? -5.931 2.312 24.080 1.00 96.38 95 LEU A O 1
ATOM 770 N N . LEU A 1 96 ? -8.132 2.763 24.159 1.00 96.75 96 LEU A N 1
ATOM 771 C CA . LEU A 1 96 ? -8.376 2.630 22.722 1.00 96.75 96 LEU A CA 1
ATOM 772 C C . LEU A 1 96 ? -7.482 3.583 21.907 1.00 96.75 96 LEU A C 1
ATOM 774 O O . LEU A 1 96 ? -6.894 3.195 20.899 1.00 96.75 96 LEU A O 1
ATOM 778 N N . THR A 1 97 ? -7.302 4.810 22.401 1.00 97.38 97 THR A N 1
ATOM 779 C CA . THR A 1 97 ? -6.408 5.820 21.816 1.00 97.38 97 THR A CA 1
ATOM 780 C C . THR A 1 97 ? -4.944 5.380 21.874 1.00 97.38 97 THR A C 1
ATOM 782 O O . THR A 1 97 ? -4.233 5.467 20.873 1.00 97.38 97 THR A O 1
ATOM 785 N N . SER A 1 98 ? -4.473 4.865 23.016 1.00 97.12 98 SER A N 1
ATOM 786 C CA . SER A 1 98 ? -3.111 4.328 23.145 1.00 97.12 98 SER A CA 1
ATOM 787 C C . SER A 1 98 ? -2.871 3.160 22.191 1.00 97.12 98 SER A C 1
ATOM 789 O O . SER A 1 98 ? -1.818 3.091 21.560 1.00 97.12 98 SER A O 1
ATOM 791 N N . GLN A 1 99 ? -3.857 2.276 22.041 1.00 97.06 99 GLN A N 1
ATOM 792 C CA . GLN A 1 99 ? -3.803 1.138 21.127 1.00 97.06 99 GLN A CA 1
ATOM 793 C C . GLN A 1 99 ? -3.704 1.588 19.659 1.00 97.06 99 GLN A C 1
ATOM 795 O O . GLN A 1 99 ? -2.867 1.058 18.921 1.00 97.06 99 GLN A O 1
ATOM 800 N N . ARG A 1 100 ? -4.483 2.609 19.262 1.00 97.25 100 ARG A N 1
ATOM 801 C CA . ARG A 1 100 ? -4.409 3.242 17.935 1.00 97.25 100 ARG A CA 1
ATOM 802 C C . ARG A 1 100 ? -3.022 3.829 17.664 1.00 97.25 100 ARG A C 1
ATOM 804 O O . ARG A 1 100 ? -2.438 3.571 16.613 1.00 97.25 100 ARG A O 1
ATOM 811 N N . LEU A 1 101 ? -2.488 4.604 18.610 1.00 96.38 101 LEU A N 1
ATOM 812 C CA . LEU A 1 101 ? -1.185 5.265 18.478 1.00 96.38 101 LEU A CA 1
ATOM 813 C C . LEU A 1 101 ? -0.030 4.260 18.398 1.00 96.38 101 LEU A C 1
ATOM 815 O O . LEU A 1 101 ? 0.827 4.391 17.526 1.00 96.38 101 LEU A O 1
ATOM 819 N N . LEU A 1 102 ? -0.029 3.240 19.265 1.00 95.69 102 LEU A N 1
ATOM 820 C CA . LEU A 1 102 ? 1.009 2.204 19.313 1.00 95.69 102 LEU A CA 1
ATOM 821 C C . LEU A 1 102 ? 1.147 1.472 17.973 1.00 95.69 102 LEU A C 1
ATOM 823 O O . LEU A 1 102 ? 2.259 1.211 17.520 1.00 95.69 102 LEU A O 1
ATOM 827 N N . ARG A 1 103 ? 0.013 1.185 17.327 1.00 94.69 103 ARG A N 1
ATOM 828 C CA . ARG A 1 103 ? -0.059 0.469 16.047 1.00 94.69 103 ARG A CA 1
ATOM 829 C C . ARG A 1 103 ? -0.102 1.398 14.837 1.00 94.69 103 ARG A C 1
ATOM 831 O O . ARG A 1 103 ? -0.226 0.914 13.720 1.00 94.69 103 ARG A O 1
ATOM 838 N N . ARG A 1 104 ? -0.008 2.722 15.021 1.00 93.56 104 ARG A N 1
ATOM 839 C CA . ARG A 1 104 ? -0.096 3.714 13.929 1.00 93.56 104 ARG A CA 1
ATOM 840 C C . ARG A 1 104 ? -1.318 3.469 13.032 1.00 93.56 104 ARG A C 1
ATOM 842 O O . ARG A 1 104 ? -1.200 3.335 11.816 1.00 93.56 104 ARG A O 1
ATOM 849 N N . LEU A 1 105 ? -2.473 3.302 13.664 1.00 95.12 105 LEU A N 1
ATOM 850 C CA . LEU A 1 105 ? -3.752 3.169 12.977 1.00 95.12 105 LEU A CA 1
ATOM 851 C C . LEU A 1 105 ? -4.344 4.561 12.752 1.00 95.12 105 LEU A C 1
ATOM 853 O O . LEU A 1 105 ? -4.224 5.446 13.611 1.00 95.12 105 LEU A O 1
ATOM 857 N N . ASP A 1 106 ? -4.982 4.748 11.605 1.00 94.81 106 ASP A N 1
ATOM 858 C CA . ASP A 1 106 ? -5.630 6.012 11.262 1.00 94.81 106 ASP A CA 1
ATOM 859 C C . ASP A 1 106 ? -6.996 6.114 11.926 1.00 94.81 106 ASP A C 1
ATOM 861 O O . ASP A 1 106 ? -7.367 7.170 12.441 1.00 94.81 106 ASP A O 1
ATOM 865 N N . GLU A 1 107 ? -7.703 4.987 12.001 1.00 96.31 107 GLU A N 1
ATOM 866 C CA . GLU A 1 107 ? -8.990 4.897 12.672 1.00 96.31 107 GLU A CA 1
ATOM 867 C C . GLU A 1 107 ? -9.097 3.607 13.480 1.00 96.31 107 GLU A C 1
ATOM 869 O O . GLU A 1 107 ? -8.643 2.535 13.067 1.00 96.31 107 GLU A O 1
ATOM 874 N N . VAL A 1 108 ? -9.733 3.720 14.640 1.00 97.75 108 VAL A N 1
ATOM 875 C CA . VAL A 1 108 ? -10.168 2.595 15.461 1.00 97.75 108 VAL A CA 1
ATOM 876 C C . VAL A 1 108 ? -11.588 2.882 15.914 1.00 97.75 108 VAL A C 1
ATOM 878 O O . VAL A 1 108 ? -11.857 3.919 16.523 1.00 97.75 108 VAL A O 1
ATOM 881 N N . HIS A 1 109 ? -12.474 1.929 15.670 1.00 97.88 109 HIS A N 1
ATOM 882 C CA . HIS A 1 109 ? -13.879 1.993 16.027 1.00 97.88 109 HIS A CA 1
ATOM 883 C C . HIS A 1 109 ? -14.282 0.729 16.782 1.00 97.88 109 HIS A C 1
ATOM 885 O O . HIS A 1 109 ? -13.844 -0.376 16.465 1.00 97.88 109 HIS A O 1
ATOM 891 N N . LEU A 1 110 ? -15.143 0.902 17.773 1.00 97.88 110 LEU A N 1
ATOM 892 C CA . LEU A 1 110 ? -16.023 -0.140 18.267 1.00 97.88 110 LEU A CA 1
ATOM 893 C C . LEU A 1 110 ? -17.387 0.093 17.637 1.00 97.88 110 LEU A C 1
ATOM 895 O O . LEU A 1 110 ? -17.928 1.196 17.753 1.00 97.88 110 LEU A O 1
ATOM 899 N N . ILE A 1 111 ? -17.915 -0.924 16.968 1.00 98.12 111 ILE A N 1
ATOM 900 C CA . ILE A 1 111 ? -19.182 -0.847 16.240 1.00 98.12 111 ILE A CA 1
ATOM 901 C C . ILE A 1 111 ? -20.100 -2.007 16.618 1.00 98.12 111 ILE A C 1
ATOM 903 O O . ILE A 1 111 ? -19.611 -3.051 17.052 1.00 98.12 111 ILE A O 1
ATOM 907 N N . ASP A 1 112 ? -21.406 -1.824 16.457 1.00 96.75 112 ASP A N 1
ATOM 908 C CA . ASP A 1 112 ? -22.382 -2.907 16.608 1.00 96.75 112 ASP A CA 1
ATOM 909 C C . ASP A 1 112 ? -22.556 -3.723 15.312 1.00 96.75 112 ASP A C 1
ATOM 911 O O . ASP A 1 112 ? -21.956 -3.415 14.277 1.00 96.75 112 ASP A O 1
ATOM 915 N N . SER A 1 113 ? -23.372 -4.782 15.357 1.00 95.19 113 SER A N 1
ATOM 916 C CA . SER A 1 113 ? -23.701 -5.598 14.173 1.00 95.19 113 SER A CA 1
ATOM 917 C C . SER A 1 113 ? -24.443 -4.836 13.070 1.00 95.19 113 SER A C 1
ATOM 919 O O . SER A 1 113 ? -24.472 -5.287 11.929 1.00 95.19 113 SER A O 1
ATOM 921 N N . SER A 1 114 ? -25.024 -3.677 13.388 1.00 95.88 114 SER A N 1
ATOM 922 C CA . SER A 1 114 ? -25.672 -2.770 12.435 1.00 95.88 114 SER A CA 1
ATOM 923 C C . SER A 1 114 ? -24.710 -1.699 11.898 1.00 95.88 114 SER A C 1
ATOM 925 O O . SER A 1 114 ? -25.141 -0.748 11.248 1.00 95.88 114 SER A O 1
ATOM 927 N N . ALA A 1 115 ? -23.407 -1.847 12.166 1.00 96.25 115 ALA A N 1
ATOM 928 C CA . ALA A 1 115 ? -22.343 -0.913 11.819 1.00 96.25 115 ALA A CA 1
ATOM 929 C C . ALA A 1 115 ? -22.489 0.496 12.430 1.00 96.25 115 ALA A C 1
ATOM 931 O O . ALA A 1 115 ? -21.865 1.447 11.947 1.00 96.25 115 ALA A O 1
ATOM 932 N N . ASN A 1 116 ? -23.254 0.651 13.513 1.00 97.31 116 ASN A N 1
ATOM 933 C CA . ASN A 1 116 ? -23.297 1.903 14.258 1.00 97.31 116 ASN A CA 1
ATOM 934 C C . ASN A 1 116 ? -22.043 2.046 15.115 1.00 97.31 116 ASN A C 1
ATOM 936 O O . ASN A 1 116 ? -21.601 1.102 15.768 1.00 97.31 116 ASN A O 1
ATOM 940 N N . ILE A 1 117 ? -21.494 3.258 15.160 1.00 97.38 117 ILE A N 1
ATOM 941 C CA . ILE A 1 117 ? -20.326 3.560 15.986 1.00 97.38 117 ILE A CA 1
ATOM 942 C C . ILE A 1 117 ? -20.743 3.662 17.454 1.00 97.38 117 ILE A C 1
ATOM 944 O O . ILE A 1 117 ? -21.492 4.556 17.841 1.00 97.38 117 ILE A O 1
ATOM 948 N N . ILE A 1 118 ? -20.185 2.779 18.278 1.00 97.00 118 ILE A N 1
ATOM 949 C CA . ILE A 1 118 ? -20.317 2.787 19.738 1.00 97.00 118 ILE A CA 1
ATOM 950 C C . ILE A 1 118 ? -19.240 3.692 20.351 1.00 97.00 118 ILE A C 1
ATOM 952 O O . ILE A 1 118 ? -19.507 4.495 21.244 1.00 97.00 118 ILE A O 1
ATOM 956 N N . MET A 1 119 ? -17.998 3.553 19.884 1.00 97.06 119 MET A N 1
ATOM 957 C CA . MET A 1 119 ? -16.851 4.339 20.340 1.00 97.06 119 MET A CA 1
ATOM 958 C C . MET A 1 119 ? -15.838 4.475 19.210 1.00 97.06 119 MET A C 1
ATOM 960 O O . MET A 1 119 ? -15.617 3.527 18.468 1.00 97.06 119 MET A O 1
ATOM 964 N N . SER A 1 120 ? -15.192 5.630 19.086 1.00 97.25 120 SER A N 1
ATOM 965 C CA . SER A 1 120 ? -14.242 5.871 18.003 1.00 97.25 120 SER A CA 1
ATOM 966 C C . SER A 1 120 ? -13.066 6.734 18.441 1.00 97.25 120 SER A C 1
ATOM 968 O O . SER A 1 120 ? -13.197 7.612 19.298 1.00 97.25 120 SER A O 1
ATOM 970 N N . ASN A 1 121 ? -11.909 6.483 17.833 1.00 97.38 121 ASN A N 1
ATOM 971 C CA . ASN A 1 121 ? -10.771 7.384 17.835 1.00 97.38 121 ASN A CA 1
ATOM 972 C C . ASN A 1 121 ? -10.147 7.420 16.433 1.00 97.38 121 ASN A C 1
ATOM 974 O O . ASN A 1 121 ? -9.745 6.383 15.902 1.00 97.38 121 ASN A O 1
ATOM 978 N N . ILE A 1 122 ? -10.047 8.616 15.855 1.00 96.69 122 ILE A N 1
ATOM 979 C CA . ILE A 1 122 ? -9.569 8.844 14.484 1.00 96.69 122 ILE A CA 1
ATOM 980 C C . ILE A 1 122 ? -8.498 9.934 14.453 1.00 96.69 122 ILE A C 1
ATOM 982 O O . ILE A 1 122 ? -8.462 10.799 15.330 1.00 96.69 122 ILE A O 1
ATOM 986 N N . VAL A 1 123 ? -7.611 9.874 13.460 1.00 94.50 123 VAL A N 1
ATOM 987 C CA . VAL A 1 123 ? -6.584 10.902 13.222 1.00 94.50 123 VAL A CA 1
ATOM 988 C C . VAL A 1 123 ? -7.192 12.163 12.616 1.00 94.50 123 VAL A C 1
ATOM 990 O O . VAL A 1 123 ? -6.965 13.252 13.139 1.00 94.50 123 VAL A O 1
ATOM 993 N N . ASP A 1 124 ? -7.949 12.017 11.527 1.00 92.06 124 ASP A N 1
ATOM 994 C CA . ASP A 1 124 ? -8.554 13.135 10.803 1.00 92.06 124 ASP A CA 1
ATOM 995 C C . ASP A 1 124 ? -10.078 13.135 10.999 1.00 92.06 124 ASP A C 1
ATOM 997 O O . ASP A 1 124 ? -10.760 12.251 10.476 1.00 92.06 124 ASP A O 1
ATOM 1001 N N . PRO A 1 125 ? -10.636 14.113 11.734 1.00 89.31 125 PRO A N 1
ATOM 1002 C CA . PRO A 1 125 ? -12.071 14.196 11.983 1.00 89.31 125 PRO A CA 1
ATOM 1003 C C . PRO A 1 125 ? -12.900 14.583 10.752 1.00 89.31 125 PRO A C 1
ATOM 1005 O O . PRO A 1 125 ? -14.124 14.515 10.815 1.00 89.31 125 PRO A O 1
ATOM 1008 N N . ASN A 1 126 ? -12.270 15.001 9.649 1.00 90.50 126 ASN A N 1
ATOM 1009 C CA . ASN A 1 1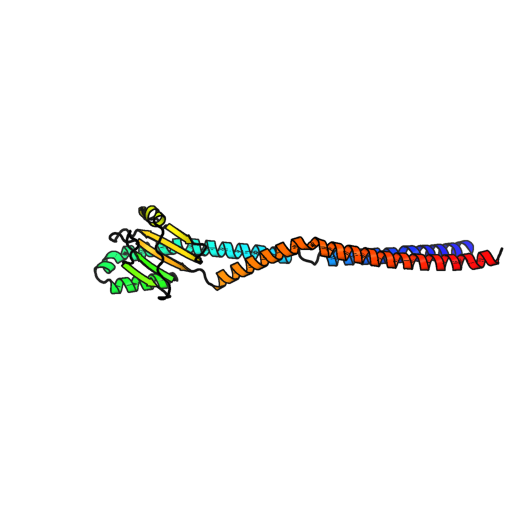26 ? -12.971 15.358 8.413 1.00 90.50 126 ASN A CA 1
ATOM 1010 C C . ASN A 1 126 ? -13.250 14.147 7.512 1.00 90.50 126 ASN A C 1
ATOM 1012 O O . ASN A 1 126 ? -13.974 14.276 6.523 1.00 90.50 126 ASN A O 1
ATOM 1016 N N . ILE A 1 127 ? -12.669 12.984 7.819 1.00 87.44 127 ILE A N 1
ATOM 1017 C CA . ILE A 1 127 ? -12.906 11.753 7.067 1.00 87.44 127 ILE A CA 1
ATOM 1018 C C . ILE A 1 127 ? -14.244 11.154 7.503 1.00 87.44 127 ILE A C 1
ATOM 1020 O O . ILE A 1 127 ? -14.489 10.912 8.684 1.00 87.44 127 ILE A O 1
ATOM 1024 N N . ASN A 1 128 ? -15.113 10.890 6.525 1.00 90.81 128 ASN A N 1
ATOM 1025 C CA . ASN A 1 128 ? -16.385 10.225 6.777 1.00 90.81 128 ASN A CA 1
ATOM 1026 C C . ASN A 1 128 ? -16.161 8.753 7.130 1.00 90.81 128 ASN A C 1
ATOM 1028 O O . ASN A 1 128 ? -15.415 8.044 6.450 1.00 90.81 128 ASN A O 1
ATOM 1032 N N . PHE A 1 129 ? -16.881 8.279 8.145 1.00 92.56 129 PHE A N 1
ATOM 1033 C CA . PHE A 1 129 ? -16.923 6.861 8.466 1.00 92.56 129 PHE A CA 1
ATOM 1034 C C . PHE A 1 129 ? -17.475 6.064 7.279 1.00 92.56 129 PHE A C 1
ATOM 1036 O O . PHE A 1 129 ? -18.512 6.404 6.709 1.00 92.56 129 PHE A O 1
ATOM 1043 N N . VAL A 1 130 ? -16.782 4.980 6.937 1.00 92.62 130 VAL A N 1
ATOM 1044 C CA . VAL A 1 130 ? -17.249 4.002 5.951 1.00 92.62 130 VAL A CA 1
ATOM 1045 C C . VAL A 1 130 ? -17.421 2.678 6.692 1.00 92.62 130 VAL A C 1
ATOM 1047 O O . VAL A 1 130 ? -16.434 2.204 7.267 1.00 92.62 130 VAL A O 1
ATOM 1050 N N . PRO A 1 131 ? -18.629 2.096 6.723 1.00 93.19 131 PRO A N 1
ATOM 1051 C CA . PRO A 1 131 ? -18.879 0.857 7.444 1.00 93.19 131 PRO A CA 1
ATOM 1052 C C . PRO A 1 131 ? -18.216 -0.347 6.749 1.00 93.19 131 PRO A C 1
ATOM 1054 O O . PRO A 1 131 ? -17.982 -0.308 5.536 1.00 93.19 131 PRO A O 1
ATOM 1057 N N . PRO A 1 132 ? -17.917 -1.429 7.490 1.00 93.81 132 PRO A N 1
ATOM 1058 C CA . PRO A 1 132 ? -17.574 -2.718 6.895 1.00 93.81 132 PRO A CA 1
ATOM 1059 C C . PRO A 1 132 ? -18.705 -3.257 6.010 1.00 93.81 132 PRO A C 1
ATOM 1061 O O . PRO A 1 132 ? -19.869 -2.901 6.186 1.00 93.81 132 PRO A O 1
ATOM 1064 N N . THR A 1 133 ? -18.368 -4.148 5.079 1.00 92.50 133 THR A N 1
ATOM 1065 C CA . THR A 1 133 ? -19.369 -4.869 4.282 1.00 92.50 133 THR A CA 1
ATOM 1066 C C . THR A 1 133 ? -20.127 -5.881 5.143 1.00 92.50 133 THR A C 1
ATOM 1068 O O . THR A 1 133 ? -19.565 -6.421 6.095 1.00 92.50 133 THR A O 1
ATOM 1071 N N . GLU A 1 134 ? -21.377 -6.189 4.784 1.00 92.12 134 GLU A N 1
ATOM 1072 C CA . GLU A 1 134 ? -22.182 -7.215 5.476 1.00 92.12 134 GLU A CA 1
ATOM 1073 C C . GLU A 1 134 ? -21.460 -8.571 5.521 1.00 92.12 134 GLU A C 1
ATOM 1075 O O . GLU A 1 134 ? -21.341 -9.177 6.581 1.00 92.12 134 GLU A O 1
ATOM 1080 N N . GLU A 1 135 ? -20.841 -8.975 4.407 1.00 92.00 135 GLU A N 1
ATOM 1081 C CA . GLU A 1 135 ? -20.026 -10.195 4.330 1.00 92.00 135 GLU A CA 1
ATOM 1082 C C . GLU A 1 135 ? -18.898 -10.218 5.376 1.00 92.00 135 GLU A C 1
ATOM 1084 O O . GLU A 1 135 ? -18.582 -11.265 5.939 1.00 92.00 135 GLU A O 1
ATOM 1089 N N . ALA A 1 136 ? -18.292 -9.066 5.686 1.00 93.25 136 ALA A N 1
ATOM 1090 C CA . ALA A 1 136 ? -17.236 -9.017 6.688 1.00 93.25 136 ALA A CA 1
ATOM 1091 C C . ALA A 1 136 ? -17.763 -9.294 8.099 1.00 93.25 136 ALA A C 1
ATOM 1093 O O . ALA A 1 136 ? -17.060 -9.927 8.891 1.00 93.25 136 ALA A O 1
ATOM 1094 N N . PHE A 1 137 ? -18.987 -8.858 8.414 1.00 94.44 137 PHE A N 1
ATOM 1095 C CA . PHE A 1 137 ? -19.628 -9.199 9.680 1.00 94.44 137 PHE A CA 1
ATOM 1096 C C . PHE A 1 137 ? -19.857 -10.704 9.774 1.00 94.44 137 PHE A C 1
ATOM 1098 O O . PHE A 1 137 ? -19.410 -11.297 10.758 1.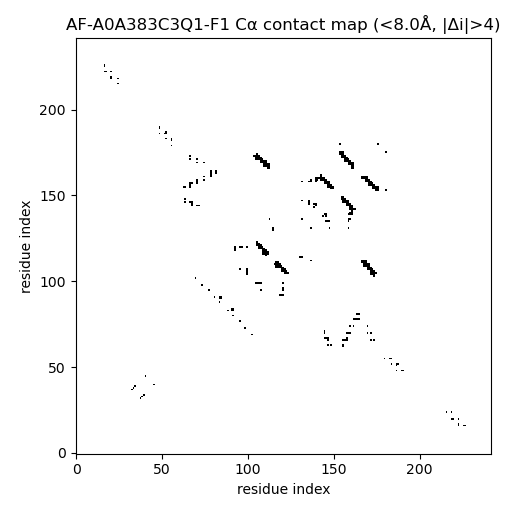00 94.44 137 PHE A O 1
ATOM 1105 N N . ASP A 1 138 ? -20.426 -11.319 8.734 1.00 92.00 138 ASP A N 1
ATOM 1106 C CA . ASP A 1 138 ? -20.719 -12.757 8.691 1.00 92.00 138 ASP A CA 1
ATOM 1107 C C . ASP A 1 138 ? -19.468 -13.611 8.918 1.00 92.00 138 ASP A C 1
ATOM 1109 O O . ASP A 1 138 ? -19.464 -14.501 9.770 1.00 92.00 138 ASP A O 1
AT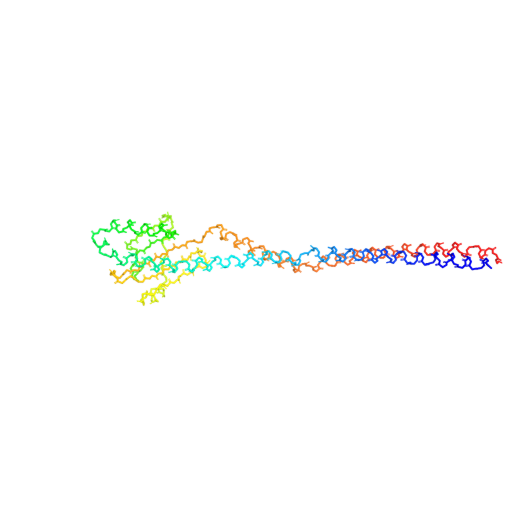OM 1113 N N . VAL A 1 139 ? -18.367 -13.311 8.219 1.00 91.25 139 VAL A N 1
ATOM 1114 C CA . VAL A 1 139 ? -17.112 -14.066 8.381 1.00 91.25 139 VAL A CA 1
ATOM 1115 C C . VAL A 1 139 ? -16.478 -13.829 9.759 1.00 91.25 139 VAL A C 1
ATOM 1117 O O . VAL A 1 139 ? -15.854 -14.730 10.324 1.00 91.25 139 VAL A O 1
ATOM 1120 N N . SER A 1 140 ? -16.654 -12.642 10.345 1.00 91.75 140 SER A N 1
ATOM 1121 C CA . SER A 1 140 ? -16.067 -12.311 11.650 1.00 91.75 140 SER A CA 1
ATOM 1122 C C . SER A 1 140 ? -16.773 -12.971 12.842 1.00 91.75 140 SER A C 1
ATOM 1124 O O . SER A 1 140 ? -16.229 -12.956 13.951 1.00 91.75 140 SER A O 1
ATOM 1126 N N . LEU A 1 141 ? -17.955 -13.573 12.636 1.00 89.44 141 LEU A N 1
ATOM 1127 C CA . LEU A 1 141 ? -18.740 -14.238 13.685 1.00 89.44 141 LEU A CA 1
ATOM 1128 C C . LEU A 1 141 ? -17.980 -15.380 14.369 1.00 89.44 141 LEU A C 1
ATOM 1130 O O . LEU A 1 141 ? -18.164 -15.590 15.568 1.00 89.44 141 LEU A O 1
ATOM 1134 N N . ASP A 1 142 ? -17.079 -16.045 13.643 1.00 85.62 142 ASP A N 1
ATOM 1135 C CA . ASP A 1 142 ? -16.202 -17.105 14.158 1.00 85.62 142 ASP A CA 1
ATOM 1136 C C . ASP A 1 142 ? -15.076 -16.575 15.074 1.00 85.62 142 ASP A C 1
ATOM 1138 O O . ASP A 1 142 ? -14.187 -17.327 15.482 1.00 85.62 142 ASP A O 1
ATOM 1142 N N . GLY A 1 143 ? -15.055 -15.269 15.365 1.00 83.88 143 GLY A N 1
ATOM 1143 C CA . GLY A 1 143 ? -14.013 -14.607 16.156 1.00 83.88 143 GLY A CA 1
ATOM 1144 C C . GLY A 1 143 ? -12.683 -14.460 15.412 1.00 83.88 143 GLY A C 1
ATOM 1145 O O . GLY A 1 143 ? -11.675 -14.075 16.006 1.00 83.88 143 GLY A O 1
ATOM 1146 N N . LYS A 1 144 ? -12.661 -14.769 14.111 1.00 89.94 144 LYS A N 1
ATOM 1147 C CA . LYS A 1 144 ? -11.499 -14.579 13.243 1.00 89.94 144 LYS A CA 1
ATOM 1148 C C . LYS A 1 144 ? -11.516 -13.165 12.662 1.00 89.94 144 LYS A C 1
ATOM 1150 O O . LYS A 1 144 ? -12.573 -12.710 12.225 1.00 89.94 144 LYS A O 1
ATOM 1155 N N . PRO A 1 145 ? -10.371 -12.465 12.622 1.00 91.94 145 PRO A N 1
ATOM 1156 C CA . PRO A 1 145 ? -10.300 -11.193 11.930 1.00 91.94 145 PRO A CA 1
ATOM 1157 C C . PRO A 1 145 ? -10.545 -11.351 10.435 1.00 91.94 145 PRO A C 1
ATOM 1159 O O . PRO A 1 145 ? -10.032 -12.267 9.794 1.00 91.94 145 PRO A O 1
ATOM 1162 N N . VAL A 1 146 ? -11.286 -10.403 9.880 1.00 93.00 146 VAL A N 1
ATOM 1163 C CA . VAL A 1 146 ? -11.594 -10.317 8.459 1.00 93.00 146 VAL A CA 1
ATOM 1164 C C . VAL A 1 146 ? -10.912 -9.090 7.899 1.00 93.00 146 VAL A C 1
ATOM 1166 O O . VAL A 1 146 ? -11.174 -7.967 8.330 1.00 93.00 146 VAL A O 1
ATOM 1169 N N . ARG A 1 147 ? -10.031 -9.299 6.923 1.00 91.88 147 ARG A N 1
ATOM 1170 C CA . ARG A 1 147 ? -9.370 -8.215 6.202 1.00 91.88 147 ARG A CA 1
ATOM 1171 C C . ARG A 1 147 ? -10.279 -7.700 5.092 1.00 91.88 147 ARG A C 1
ATOM 1173 O O . ARG A 1 147 ? -10.701 -8.458 4.227 1.00 91.88 147 ARG A O 1
ATOM 1180 N N . ILE A 1 148 ? -10.481 -6.392 5.064 1.00 89.31 148 ILE A N 1
ATOM 1181 C CA . ILE A 1 148 ? -11.269 -5.683 4.059 1.00 89.31 148 ILE A CA 1
ATOM 1182 C C . ILE A 1 148 ? -10.315 -4.730 3.342 1.00 89.31 148 ILE A C 1
ATOM 1184 O O . ILE A 1 148 ? -9.803 -3.773 3.930 1.00 89.31 148 ILE A O 1
ATOM 1188 N N . SER A 1 149 ? -10.014 -5.027 2.081 1.00 79.44 149 SER A N 1
ATOM 1189 C CA . SER A 1 149 ? -9.145 -4.202 1.238 1.00 79.44 149 SER A CA 1
ATOM 1190 C C . SER A 1 149 ? -9.958 -3.606 0.107 1.00 79.44 149 SER A C 1
ATOM 1192 O O . SER A 1 149 ? -10.520 -4.349 -0.692 1.00 79.44 149 SER A O 1
ATOM 1194 N N . ASP A 1 150 ? -9.963 -2.281 0.011 1.00 73.88 150 ASP A N 1
ATOM 1195 C CA . ASP A 1 150 ? -10.575 -1.573 -1.105 1.00 73.88 150 ASP A CA 1
ATOM 1196 C C . ASP A 1 150 ? -9.473 -0.899 -1.943 1.00 73.88 150 ASP A C 1
ATOM 1198 O O . ASP A 1 150 ? -8.841 0.067 -1.495 1.00 73.88 150 ASP A O 1
ATOM 1202 N N . PRO A 1 151 ? -9.202 -1.409 -3.162 1.00 67.06 151 PRO A N 1
ATOM 1203 C CA . PRO A 1 151 ? -8.204 -0.831 -4.056 1.00 67.06 151 PRO A CA 1
ATOM 1204 C C . PRO A 1 151 ? -8.517 0.608 -4.478 1.00 67.06 151 PRO A C 1
ATOM 1206 O O . PRO A 1 151 ? -7.603 1.332 -4.861 1.00 67.06 151 PRO A O 1
ATOM 1209 N N . SER A 1 152 ? -9.787 1.022 -4.445 1.00 69.25 152 SER A N 1
ATOM 1210 C CA . SER A 1 152 ? -10.223 2.334 -4.929 1.00 69.25 152 SER A CA 1
ATOM 1211 C C . SER A 1 152 ? -10.017 3.448 -3.902 1.00 69.25 152 SER A C 1
ATOM 1213 O O . SER A 1 152 ? -9.688 4.575 -4.270 1.00 69.25 152 SER A O 1
ATOM 1215 N N . THR A 1 153 ? -10.134 3.126 -2.613 1.00 71.69 153 THR A N 1
ATOM 1216 C CA . THR A 1 153 ? -10.026 4.095 -1.512 1.00 71.69 153 THR A CA 1
ATOM 1217 C C . THR A 1 153 ? -8.648 4.109 -0.849 1.00 71.69 153 THR A C 1
ATOM 1219 O O . THR A 1 153 ? -8.430 4.870 0.091 1.00 71.69 153 THR A O 1
ATOM 1222 N N . ASN A 1 154 ? -7.690 3.305 -1.342 1.00 80.19 154 ASN A N 1
ATOM 1223 C CA . ASN A 1 154 ? -6.348 3.133 -0.756 1.00 80.19 154 ASN A CA 1
ATOM 1224 C C . ASN A 1 154 ? -6.386 2.820 0.749 1.00 80.19 154 ASN A C 1
ATOM 1226 O O . ASN A 1 154 ? -5.492 3.192 1.515 1.00 80.19 154 ASN A O 1
ATOM 1230 N N . ARG A 1 155 ? -7.448 2.134 1.165 1.00 86.56 155 ARG A N 1
ATOM 1231 C CA . ARG A 1 155 ? -7.767 1.849 2.551 1.00 86.56 155 ARG A CA 1
ATOM 1232 C C . ARG A 1 155 ? -7.665 0.354 2.784 1.00 86.56 155 ARG A C 1
ATOM 1234 O O . ARG A 1 155 ? -8.283 -0.452 2.087 1.00 86.56 155 ARG A O 1
ATOM 1241 N N . THR A 1 156 ? -6.895 -0.011 3.797 1.00 90.50 156 THR A N 1
ATOM 1242 C CA . THR A 1 156 ? -6.885 -1.370 4.328 1.00 90.50 156 THR A CA 1
ATOM 1243 C C . THR A 1 156 ? -7.542 -1.326 5.693 1.00 90.50 156 THR A C 1
ATOM 1245 O O . THR A 1 156 ? -7.207 -0.489 6.528 1.00 90.50 156 THR A O 1
ATOM 1248 N N . SER A 1 157 ? -8.498 -2.208 5.928 1.00 94.25 157 SER A N 1
ATOM 1249 C CA . SER A 1 157 ? -9.193 -2.288 7.205 1.00 94.25 157 SER A CA 1
ATOM 1250 C C . SER A 1 157 ? -9.366 -3.730 7.645 1.00 94.25 157 SER A C 1
ATOM 1252 O O . SER A 1 157 ? -9.212 -4.654 6.844 1.00 94.25 157 SER A O 1
ATOM 1254 N N . ALA A 1 158 ? -9.637 -3.928 8.927 1.00 95.88 158 ALA A N 1
ATOM 1255 C CA . ALA A 1 158 ? -9.910 -5.241 9.477 1.00 95.88 158 ALA A CA 1
ATOM 1256 C C . ALA A 1 158 ? -11.023 -5.163 10.522 1.00 95.88 158 ALA A C 1
ATOM 1258 O O . ALA A 1 158 ? -11.116 -4.181 11.260 1.00 95.88 158 ALA A O 1
ATOM 1259 N N . LEU A 1 159 ? -11.852 -6.202 10.564 1.00 97.25 159 LEU A N 1
ATOM 1260 C CA . LEU A 1 159 ? -12.998 -6.338 11.457 1.00 97.25 159 LEU A CA 1
ATOM 1261 C C . LEU A 1 159 ? -12.887 -7.639 12.247 1.00 97.25 159 LEU A C 1
ATOM 1263 O O . LEU A 1 159 ? -12.517 -8.668 11.690 1.00 97.25 159 LEU A O 1
ATOM 1267 N N . VAL A 1 160 ? -13.234 -7.615 13.528 1.00 97.00 160 VAL A N 1
ATOM 1268 C CA . VAL A 1 160 ? -13.312 -8.827 14.349 1.00 97.00 160 VAL A CA 1
ATOM 1269 C C . VAL A 1 160 ? -14.341 -8.665 15.457 1.00 97.00 160 VAL A C 1
ATOM 1271 O O . VAL A 1 160 ? -14.443 -7.603 16.074 1.00 97.00 160 VAL A O 1
ATOM 1274 N N . LYS A 1 161 ? -15.091 -9.730 15.734 1.00 96.25 161 LYS A N 1
ATOM 1275 C CA . LYS A 1 161 ? -16.026 -9.769 16.856 1.00 96.25 161 LYS A CA 1
ATOM 1276 C C . LYS A 1 161 ? -15.277 -9.853 18.186 1.00 96.25 161 LYS A C 1
ATOM 1278 O O . LYS A 1 161 ? -14.352 -10.651 18.336 1.00 96.25 161 LYS A O 1
ATOM 1283 N N . LEU A 1 162 ? -15.677 -9.041 19.161 1.00 95.38 162 LEU A N 1
ATOM 1284 C CA . LEU A 1 162 ? -15.137 -9.106 20.517 1.00 95.38 162 LEU A CA 1
ATOM 1285 C C . LEU A 1 162 ? -15.963 -10.075 21.374 1.00 95.38 162 LEU A C 1
ATOM 1287 O O . LEU A 1 162 ? -17.189 -10.045 21.355 1.00 95.38 162 LEU A O 1
ATOM 1291 N N . ASN A 1 163 ? -15.288 -10.917 22.160 1.00 90.69 163 ASN A N 1
ATOM 1292 C CA . ASN A 1 163 ? -15.945 -11.986 22.925 1.00 90.69 163 ASN A CA 1
ATOM 1293 C C . ASN A 1 163 ? -16.508 -11.510 24.271 1.00 90.69 163 ASN A C 1
ATOM 1295 O O . ASN A 1 163 ? -17.490 -12.059 24.760 1.00 90.69 163 ASN A O 1
ATOM 1299 N N . ASN A 1 164 ? -15.889 -10.491 24.874 1.00 92.19 164 ASN A N 1
ATOM 1300 C CA . ASN A 1 164 ? -16.233 -10.012 26.220 1.00 92.19 164 ASN A CA 1
ATOM 1301 C C . ASN A 1 164 ? -17.135 -8.763 26.200 1.00 92.19 164 ASN A C 1
ATOM 1303 O O . ASN A 1 164 ? -17.244 -8.048 27.197 1.00 92.19 164 ASN A O 1
ATOM 1307 N N . PHE A 1 165 ? -17.753 -8.473 25.055 1.00 94.25 165 PHE A N 1
ATOM 1308 C CA . PHE A 1 165 ? -18.572 -7.289 24.824 1.00 94.25 165 PHE A CA 1
ATOM 1309 C C . PHE A 1 165 ? -19.910 -7.693 24.205 1.00 94.25 165 PHE A C 1
ATOM 1311 O O . PHE A 1 165 ? -19.993 -8.679 23.474 1.00 94.25 165 PHE A O 1
ATOM 1318 N N . ILE A 1 166 ? -20.966 -6.939 24.506 1.00 93.69 166 ILE A N 1
ATOM 1319 C CA . ILE A 1 166 ? -22.299 -7.199 23.955 1.00 93.69 166 ILE A CA 1
ATOM 1320 C C . ILE A 1 166 ? -22.355 -6.616 22.547 1.00 93.69 166 ILE A C 1
ATOM 1322 O O . ILE A 1 166 ? -22.171 -5.414 22.384 1.00 93.69 166 ILE A O 1
ATOM 1326 N N . ASP A 1 167 ? -22.587 -7.480 21.557 1.00 94.44 167 ASP A N 1
ATOM 1327 C CA . ASP A 1 167 ? -22.718 -7.127 20.138 1.00 94.44 167 ASP A CA 1
ATOM 1328 C C . ASP A 1 167 ? -21.713 -6.063 19.671 1.00 94.44 167 ASP A C 1
ATOM 1330 O O . ASP A 1 167 ? -22.081 -5.023 19.143 1.00 94.44 167 ASP A O 1
ATOM 1334 N N . THR A 1 168 ? -20.429 -6.281 19.955 1.00 96.19 168 THR A N 1
ATOM 1335 C CA . THR A 1 168 ? -19.385 -5.303 19.645 1.00 96.19 168 THR A CA 1
ATOM 1336 C C . THR A 1 168 ? -18.311 -5.925 18.772 1.00 96.19 168 THR A C 1
ATOM 1338 O O . THR A 1 168 ? -17.774 -6.997 19.065 1.00 96.19 168 THR A O 1
ATOM 1341 N N . TYR A 1 169 ? -17.947 -5.194 17.731 1.00 97.56 169 TYR A N 1
ATOM 1342 C CA . TYR A 1 169 ? -16.871 -5.515 16.818 1.00 97.56 169 TYR A CA 1
ATOM 1343 C C . TYR A 1 169 ? -15.786 -4.453 16.934 1.00 97.56 169 TYR A C 1
ATOM 1345 O O . TYR A 1 169 ? -16.066 -3.256 17.020 1.00 97.56 169 TYR A O 1
ATOM 1353 N N . LEU A 1 170 ? -14.535 -4.898 16.926 1.00 97.69 170 LEU A N 1
ATOM 1354 C CA . LEU A 1 170 ? -13.390 -4.022 16.754 1.00 97.69 170 LEU A CA 1
ATOM 1355 C C . LEU A 1 170 ? -13.160 -3.837 15.259 1.00 97.69 170 LEU A C 1
ATOM 1357 O O . LEU A 1 170 ? -12.937 -4.807 14.532 1.00 97.69 170 LEU A O 1
ATOM 1361 N N . TYR A 1 171 ? -13.178 -2.585 14.827 1.00 97.62 171 TYR A N 1
ATOM 1362 C CA . TYR A 1 171 ? -12.925 -2.198 13.456 1.00 97.62 171 TYR A CA 1
ATOM 1363 C C . TYR A 1 171 ? -11.740 -1.240 13.386 1.00 97.62 171 TYR A C 1
ATOM 1365 O O . TYR A 1 171 ? -11.766 -0.166 13.985 1.00 97.62 171 TYR A O 1
ATOM 1373 N N . ILE A 1 172 ? -10.687 -1.626 12.669 1.00 97.25 172 ILE A N 1
ATOM 1374 C CA . ILE A 1 172 ? -9.480 -0.806 12.528 1.00 97.25 172 ILE A CA 1
ATOM 1375 C C . ILE A 1 172 ? -9.213 -0.468 11.070 1.00 97.25 172 ILE A C 1
ATOM 1377 O O . ILE A 1 172 ? -9.464 -1.275 10.172 1.00 97.25 172 ILE A O 1
ATOM 1381 N N . VAL A 1 173 ? -8.668 0.722 10.841 1.00 95.19 173 VAL A N 1
ATOM 1382 C CA . VAL A 1 173 ? -8.402 1.253 9.506 1.00 95.19 173 VAL A CA 1
ATOM 1383 C C . VAL A 1 173 ? -6.991 1.820 9.440 1.00 95.19 173 VAL A C 1
ATOM 1385 O O . VAL A 1 173 ? -6.530 2.520 10.348 1.00 95.19 173 VAL A O 1
ATOM 1388 N N . ARG A 1 174 ? -6.319 1.522 8.329 1.00 92.25 174 ARG A N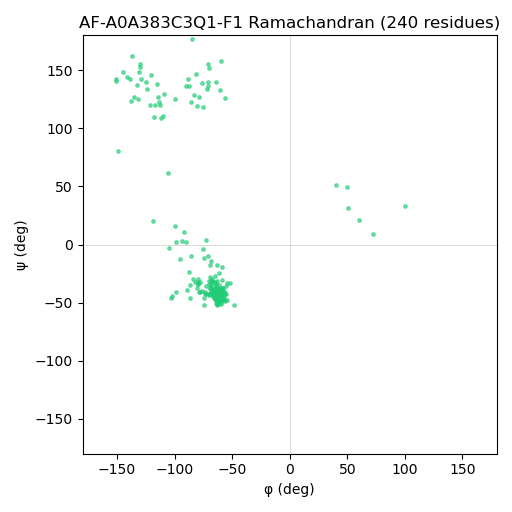 1
ATOM 1389 C CA . ARG A 1 174 ? -5.055 2.126 7.928 1.00 92.25 174 ARG A CA 1
ATOM 1390 C C . ARG A 1 174 ? -5.126 2.561 6.466 1.00 92.25 174 ARG A C 1
ATOM 1392 O O . ARG A 1 174 ? -5.414 1.753 5.576 1.00 92.25 174 ARG A O 1
ATOM 1399 N N . PHE A 1 175 ? -4.836 3.827 6.218 1.00 89.12 175 PHE A N 1
ATOM 1400 C CA . PHE A 1 175 ? -4.651 4.377 4.887 1.00 89.12 175 PHE A CA 1
ATOM 1401 C C . PHE A 1 175 ? -3.240 4.082 4.389 1.00 89.12 175 PHE A C 1
ATOM 1403 O O . PHE A 1 175 ? -2.269 4.026 5.146 1.00 89.12 175 PHE A O 1
ATOM 1410 N N . MET A 1 176 ? -3.121 3.873 3.083 1.00 84.25 176 MET A N 1
ATOM 1411 C CA . MET A 1 176 ? -1.816 3.791 2.447 1.00 84.25 176 MET A CA 1
ATOM 1412 C C . MET A 1 176 ? -1.163 5.176 2.417 1.00 84.25 176 MET A C 1
ATOM 1414 O O . MET A 1 176 ? -1.825 6.175 2.136 1.00 84.25 176 MET A O 1
ATOM 1418 N N . ASP A 1 177 ? 0.146 5.228 2.668 1.00 80.81 177 ASP A N 1
ATOM 1419 C CA . ASP A 1 177 ? 0.912 6.474 2.615 1.00 80.81 177 ASP A CA 1
ATOM 1420 C C . ASP A 1 177 ? 0.761 7.137 1.221 1.00 80.81 177 ASP A C 1
ATOM 1422 O O . ASP A 1 177 ? 1.038 6.487 0.202 1.00 80.81 177 ASP A O 1
ATOM 1426 N N . PRO A 1 178 ? 0.352 8.420 1.136 1.00 78.62 178 PRO A N 1
ATOM 1427 C CA . PRO A 1 178 ? 0.248 9.161 -0.121 1.00 78.62 178 PRO A CA 1
ATOM 1428 C C . PRO A 1 178 ? 1.515 9.133 -0.975 1.00 78.62 178 PRO A C 1
ATOM 1430 O O . PRO A 1 178 ? 1.430 9.104 -2.204 1.00 78.62 178 PRO A O 1
ATOM 1433 N N . ASN A 1 179 ? 2.695 9.094 -0.354 1.00 74.31 179 ASN A N 1
ATOM 1434 C CA . ASN A 1 179 ? 3.963 8.976 -1.064 1.00 74.31 179 ASN A CA 1
ATOM 1435 C C . ASN A 1 179 ? 4.077 7.627 -1.778 1.00 74.31 179 ASN A C 1
ATOM 1437 O O . ASN A 1 179 ? 4.549 7.572 -2.912 1.00 74.31 179 ASN A O 1
ATOM 1441 N N . VAL A 1 180 ? 3.595 6.552 -1.150 1.00 73.56 180 VAL A N 1
ATOM 1442 C CA . VAL A 1 180 ? 3.554 5.209 -1.743 1.00 73.56 180 VAL A CA 1
ATOM 1443 C C . VAL A 1 180 ? 2.515 5.146 -2.860 1.00 73.56 180 VAL A C 1
ATOM 1445 O O . VAL A 1 180 ? 2.826 4.629 -3.933 1.00 73.56 180 VAL A O 1
ATOM 1448 N N . ILE A 1 181 ? 1.324 5.727 -2.665 1.00 75.19 181 ILE A N 1
ATOM 1449 C CA . ILE A 1 181 ? 0.298 5.858 -3.719 1.00 75.19 181 ILE A CA 1
ATOM 1450 C C . ILE A 1 181 ? 0.883 6.584 -4.937 1.00 75.19 181 ILE A C 1
ATOM 1452 O O . ILE A 1 181 ? 0.755 6.127 -6.075 1.00 75.19 181 ILE A O 1
ATOM 1456 N N . ASN A 1 182 ? 1.555 7.710 -4.705 1.00 73.50 182 ASN A N 1
ATOM 1457 C CA . ASN A 1 182 ? 2.157 8.508 -5.762 1.00 73.50 182 ASN A CA 1
ATOM 1458 C C . ASN A 1 182 ? 3.300 7.755 -6.459 1.00 73.50 182 ASN A C 1
ATOM 146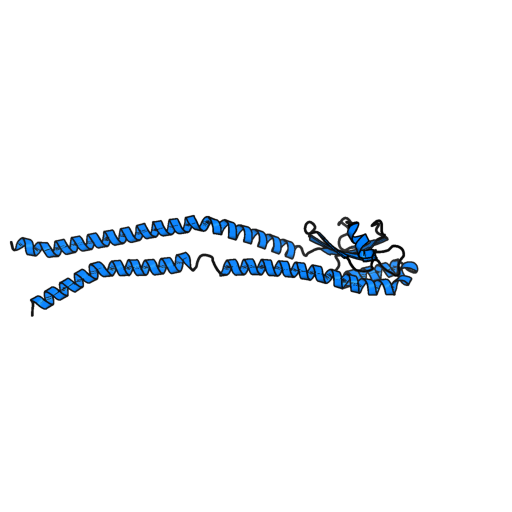0 O O . ASN A 1 182 ? 3.376 7.767 -7.685 1.00 73.50 182 ASN A O 1
ATOM 1464 N N . TYR A 1 183 ? 4.142 7.040 -5.710 1.00 70.88 183 TYR A N 1
ATOM 1465 C CA . TYR A 1 183 ? 5.200 6.202 -6.276 1.00 70.88 183 TYR A CA 1
ATOM 1466 C C . TYR A 1 183 ? 4.635 5.074 -7.151 1.00 70.88 183 TYR A C 1
ATOM 1468 O O . TYR A 1 183 ? 5.118 4.852 -8.263 1.00 70.88 183 TYR A O 1
ATOM 1476 N N . LEU A 1 184 ? 3.576 4.399 -6.691 1.00 70.44 184 LEU A N 1
ATOM 1477 C CA . LEU A 1 184 ? 2.848 3.378 -7.450 1.00 70.44 184 LEU A CA 1
ATOM 1478 C C . LEU A 1 184 ? 2.300 3.941 -8.764 1.00 70.44 184 LEU A C 1
ATOM 1480 O O . LEU A 1 184 ? 2.502 3.339 -9.820 1.00 70.44 184 LEU A O 1
ATOM 1484 N N . LYS A 1 185 ? 1.656 5.112 -8.706 1.00 72.56 185 LYS A N 1
ATOM 1485 C CA . LYS A 1 185 ? 1.098 5.792 -9.878 1.00 72.56 185 LYS A CA 1
ATOM 1486 C C . LYS A 1 185 ? 2.186 6.195 -10.873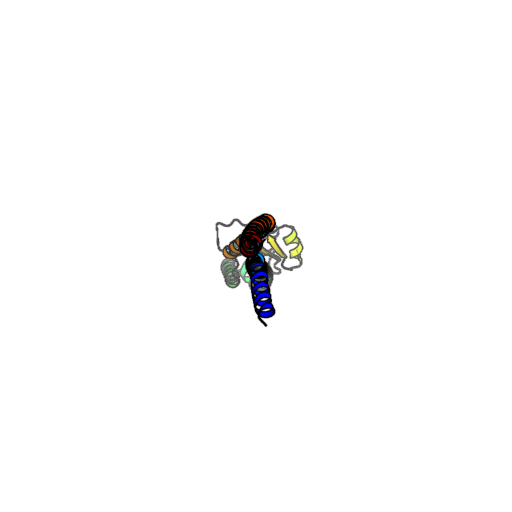 1.00 72.56 185 LYS A C 1
ATOM 1488 O O . LYS A 1 185 ? 2.108 5.820 -12.037 1.00 72.56 185 LYS A O 1
ATOM 1493 N N . GLN A 1 186 ? 3.232 6.878 -10.408 1.00 69.56 186 GLN A N 1
ATOM 1494 C CA . GLN A 1 186 ? 4.361 7.294 -11.247 1.00 69.56 186 GLN A CA 1
ATOM 1495 C C . GLN A 1 186 ? 5.063 6.101 -11.895 1.00 69.56 186 GLN A C 1
ATOM 1497 O O . GLN A 1 186 ? 5.428 6.161 -13.068 1.00 69.56 186 GLN A O 1
ATOM 1502 N N . THR A 1 187 ? 5.224 5.005 -11.150 1.00 69.94 187 THR A N 1
ATOM 1503 C CA . THR A 1 187 ? 5.793 3.768 -11.687 1.00 69.94 187 THR A CA 1
ATOM 1504 C C . THR A 1 187 ? 4.885 3.208 -12.776 1.00 69.94 187 THR A C 1
ATOM 1506 O O . THR A 1 187 ? 5.373 2.968 -13.874 1.00 69.94 187 THR A O 1
ATOM 1509 N N . GLY A 1 188 ? 3.578 3.067 -12.522 1.00 65.06 188 GLY A N 1
ATOM 1510 C CA . GLY A 1 188 ? 2.586 2.601 -13.499 1.00 65.06 188 GLY A CA 1
ATOM 1511 C C . GLY A 1 188 ? 2.574 3.421 -14.793 1.00 65.06 188 GLY A C 1
ATOM 1512 O O . GLY A 1 188 ? 2.664 2.857 -15.887 1.00 65.06 188 GLY A O 1
ATOM 1513 N N . ASP A 1 189 ? 2.557 4.748 -14.669 1.00 64.81 189 ASP A N 1
ATOM 1514 C CA . ASP A 1 189 ? 2.603 5.673 -15.803 1.00 64.81 189 ASP A CA 1
ATOM 1515 C C . ASP A 1 189 ? 3.912 5.503 -16.594 1.00 64.81 189 ASP A C 1
ATOM 1517 O O . ASP A 1 189 ? 3.884 5.373 -17.820 1.00 64.81 189 ASP A O 1
ATOM 1521 N N . ALA A 1 190 ? 5.056 5.384 -15.911 1.00 60.00 190 ALA A N 1
ATOM 1522 C CA . ALA A 1 190 ? 6.350 5.128 -16.544 1.00 60.00 190 ALA A CA 1
ATOM 1523 C C . ALA A 1 190 ? 6.414 3.761 -17.255 1.00 60.00 190 ALA A C 1
ATOM 1525 O O . ALA A 1 190 ? 7.019 3.660 -18.325 1.00 60.00 190 ALA A O 1
ATOM 1526 N N . ILE A 1 191 ? 5.758 2.724 -16.715 1.00 62.06 191 ILE A N 1
ATOM 1527 C CA . ILE A 1 191 ? 5.629 1.407 -17.364 1.00 62.06 191 ILE A CA 1
ATOM 1528 C C . ILE A 1 191 ? 4.858 1.551 -18.678 1.00 62.06 191 ILE A C 1
ATOM 1530 O O . ILE A 1 191 ? 5.317 1.098 -19.728 1.00 62.06 191 ILE A O 1
ATOM 1534 N N . SER A 1 192 ? 3.692 2.200 -18.629 1.00 61.59 192 SER A N 1
ATOM 1535 C CA . SER A 1 192 ? 2.833 2.392 -19.802 1.00 61.59 192 SER A CA 1
ATOM 1536 C C . SER A 1 192 ? 3.529 3.223 -20.888 1.00 61.59 192 SER A C 1
ATOM 1538 O O . SER A 1 192 ? 3.477 2.889 -22.076 1.00 61.59 192 SER A O 1
ATOM 1540 N N . PHE A 1 193 ? 4.287 4.245 -20.483 1.00 61.12 193 PHE A N 1
ATOM 1541 C CA . PHE A 1 193 ? 5.123 5.034 -21.376 1.00 61.12 193 PHE A CA 1
ATOM 1542 C C . PHE A 1 193 ? 6.239 4.185 -22.001 1.00 61.12 193 PHE A C 1
ATOM 1544 O O . PHE A 1 193 ? 6.405 4.204 -23.218 1.00 61.12 193 PHE A O 1
ATOM 1551 N N . TYR A 1 194 ? 6.958 3.376 -21.214 1.00 60.97 194 TYR A N 1
ATOM 1552 C CA . TYR A 1 194 ? 8.009 2.494 -21.733 1.00 60.97 194 TYR A CA 1
ATOM 1553 C C . TYR A 1 194 ? 7.476 1.526 -22.799 1.00 60.97 194 TYR A C 1
ATOM 1555 O O . TYR A 1 194 ? 8.051 1.438 -23.886 1.00 60.97 194 TYR A O 1
ATOM 1563 N N . TYR A 1 195 ? 6.353 0.850 -22.538 1.00 59.84 195 TYR A N 1
ATOM 1564 C CA . TYR A 1 195 ? 5.766 -0.080 -23.509 1.00 59.84 195 TYR A CA 1
ATOM 1565 C C . TYR A 1 195 ? 5.192 0.630 -24.745 1.00 59.84 195 TYR A C 1
ATOM 1567 O O . TYR A 1 195 ? 5.384 0.149 -25.858 1.00 59.84 195 TYR A O 1
ATOM 1575 N N . SER A 1 196 ? 4.584 1.811 -24.600 1.00 60.78 196 SER A N 1
ATOM 1576 C CA . SER A 1 196 ? 4.102 2.572 -25.767 1.00 60.78 196 SER A CA 1
ATOM 1577 C C . SER A 1 196 ? 5.235 3.098 -26.664 1.00 60.78 196 SER A C 1
ATOM 1579 O O . SER A 1 196 ? 5.070 3.209 -27.881 1.00 60.78 196 SER A O 1
ATOM 1581 N N . VAL A 1 197 ? 6.411 3.388 -26.096 1.00 58.00 197 VAL A N 1
ATOM 1582 C CA . VAL A 1 197 ? 7.613 3.775 -26.854 1.00 58.00 197 VAL A CA 1
ATOM 1583 C C . VAL A 1 197 ? 8.316 2.551 -27.455 1.00 58.00 197 VAL A C 1
ATOM 1585 O O . VAL A 1 197 ? 8.856 2.644 -28.560 1.00 58.00 197 VAL A O 1
ATOM 1588 N N . GLN A 1 198 ? 8.259 1.388 -26.796 1.00 58.00 198 GLN A N 1
ATOM 1589 C CA . GLN A 1 198 ? 8.739 0.113 -27.342 1.00 58.00 198 GLN A CA 1
ATOM 1590 C C . GLN A 1 198 ? 8.065 -0.223 -28.683 1.00 58.00 198 GLN A C 1
ATOM 1592 O O . GLN A 1 198 ? 8.761 -0.601 -29.627 1.00 58.00 198 GLN A O 1
ATOM 1597 N N . ASP A 1 199 ? 6.759 0.009 -28.816 1.00 53.03 199 ASP A N 1
ATOM 1598 C CA . ASP A 1 199 ? 6.021 -0.249 -30.063 1.00 53.03 199 ASP A CA 1
ATOM 1599 C C . ASP A 1 199 ? 6.385 0.717 -31.207 1.00 53.03 199 ASP A C 1
ATOM 1601 O O . ASP A 1 199 ? 6.188 0.408 -32.383 1.00 53.03 199 ASP A O 1
ATOM 1605 N N . ARG A 1 200 ? 7.017 1.861 -30.906 1.00 54.38 200 ARG A N 1
ATOM 1606 C CA . ARG A 1 200 ? 7.533 2.808 -31.914 1.00 54.38 200 ARG A CA 1
ATOM 1607 C C . ARG A 1 200 ? 8.981 2.533 -32.347 1.00 54.38 200 ARG A C 1
ATOM 1609 O O . ARG A 1 200 ? 9.504 3.255 -33.201 1.00 54.38 200 ARG A O 1
ATOM 1616 N N . LYS A 1 201 ? 9.630 1.472 -31.836 1.00 56.53 201 LYS A N 1
ATOM 1617 C CA . LYS A 1 201 ? 11.020 1.083 -32.181 1.00 56.53 201 LYS A CA 1
ATOM 1618 C C . LYS A 1 201 ? 11.225 0.805 -33.683 1.00 56.53 201 LYS A C 1
ATOM 1620 O O . LYS A 1 201 ? 12.357 0.876 -34.165 1.00 56.53 201 LYS A O 1
ATOM 1625 N N . THR A 1 202 ? 10.160 0.540 -34.443 1.00 61.31 202 THR A N 1
ATOM 1626 C CA . THR A 1 202 ? 10.213 0.291 -35.895 1.00 61.31 202 THR A CA 1
ATOM 1627 C C . THR A 1 202 ? 10.704 1.512 -36.678 1.00 61.31 202 THR A C 1
ATOM 1629 O O . THR A 1 202 ? 11.524 1.366 -37.580 1.00 61.31 202 THR A O 1
ATOM 1632 N N . GLY A 1 203 ? 10.287 2.727 -36.297 1.00 62.19 203 GLY A N 1
ATOM 1633 C CA . GLY A 1 203 ? 10.667 3.956 -37.005 1.00 62.19 203 GLY A CA 1
ATOM 1634 C C . GLY A 1 203 ? 12.158 4.284 -36.884 1.00 62.19 203 GLY A C 1
ATOM 1635 O O . GLY A 1 203 ? 12.805 4.610 -37.874 1.00 62.19 203 GLY A O 1
ATOM 1636 N N . ILE A 1 204 ? 12.732 4.119 -35.689 1.00 67.81 204 ILE A N 1
ATOM 1637 C CA . ILE A 1 204 ? 14.159 4.385 -35.437 1.00 67.81 204 ILE A CA 1
ATOM 1638 C C . ILE A 1 204 ? 15.038 3.409 -36.231 1.00 67.81 204 ILE A C 1
ATOM 1640 O O . ILE A 1 204 ? 16.002 3.832 -36.870 1.00 67.81 204 ILE A O 1
ATOM 1644 N N . LYS A 1 205 ? 14.679 2.117 -36.261 1.00 66.50 205 LYS A N 1
ATOM 1645 C CA . LYS A 1 205 ? 15.392 1.102 -37.057 1.00 66.50 205 LYS A CA 1
ATOM 1646 C C . LYS A 1 205 ? 15.383 1.434 -38.553 1.00 66.50 205 LYS A C 1
ATOM 1648 O O . LYS A 1 205 ? 16.419 1.312 -39.203 1.00 66.50 205 LYS A O 1
ATOM 1653 N N . ILE A 1 206 ? 14.247 1.896 -39.083 1.00 68.94 206 ILE A N 1
ATOM 1654 C CA . ILE A 1 206 ? 14.113 2.300 -40.491 1.00 68.94 206 ILE A CA 1
ATOM 1655 C C . ILE A 1 206 ? 15.001 3.514 -40.801 1.00 68.94 206 ILE A C 1
ATOM 1657 O O . ILE A 1 206 ? 15.752 3.480 -41.773 1.00 68.94 206 ILE A O 1
ATOM 1661 N N . THR A 1 207 ? 14.991 4.555 -39.962 1.00 73.25 207 THR A N 1
ATOM 1662 C CA . THR A 1 207 ? 15.839 5.745 -40.159 1.00 73.25 207 THR A CA 1
ATOM 1663 C C . THR A 1 207 ? 17.327 5.393 -40.158 1.00 73.25 207 THR A C 1
ATOM 1665 O O . THR A 1 207 ? 18.067 5.842 -41.032 1.00 73.25 207 THR A O 1
ATOM 1668 N N . PHE A 1 208 ? 17.773 4.542 -39.228 1.00 72.88 208 PHE A N 1
ATOM 1669 C CA . PHE A 1 208 ? 19.159 4.065 -39.199 1.00 72.88 208 PHE A CA 1
ATOM 1670 C C . PHE A 1 208 ? 19.527 3.254 -40.447 1.00 72.88 208 PHE A C 1
ATOM 1672 O O . PHE A 1 208 ? 20.620 3.438 -40.983 1.00 72.88 208 PHE A O 1
ATOM 1679 N N . ALA A 1 209 ? 18.623 2.404 -40.945 1.00 76.62 209 ALA A N 1
ATOM 1680 C CA . ALA A 1 209 ? 18.839 1.656 -42.182 1.00 76.62 209 ALA A CA 1
ATOM 1681 C C . ALA A 1 209 ? 18.979 2.587 -43.401 1.00 76.62 209 ALA A C 1
ATOM 1683 O O . ALA A 1 209 ? 19.877 2.392 -44.218 1.00 76.62 209 ALA A O 1
ATOM 1684 N N . ILE A 1 210 ? 18.156 3.637 -43.497 1.00 81.62 210 ILE A N 1
ATOM 1685 C CA . ILE A 1 210 ? 18.241 4.640 -44.572 1.00 81.62 210 ILE A CA 1
ATOM 1686 C C . ILE A 1 210 ? 19.576 5.397 -44.515 1.00 81.62 210 ILE A C 1
ATOM 1688 O O . ILE A 1 210 ? 20.253 5.520 -45.536 1.00 81.62 210 ILE A O 1
ATOM 1692 N N . ILE A 1 211 ? 19.988 5.864 -43.330 1.00 80.94 211 ILE A N 1
ATOM 1693 C CA . ILE A 1 211 ? 21.276 6.554 -43.137 1.00 80.94 211 ILE A CA 1
ATOM 1694 C C . ILE A 1 211 ? 22.444 5.634 -43.516 1.00 80.94 211 ILE A C 1
ATOM 1696 O O . ILE A 1 211 ? 23.372 6.067 -44.198 1.00 80.94 211 ILE A O 1
ATOM 1700 N N . TYR A 1 212 ? 22.389 4.359 -43.120 1.00 80.00 212 TYR A N 1
ATOM 1701 C CA . TYR A 1 212 ? 23.399 3.366 -43.480 1.00 80.00 212 TYR A CA 1
ATOM 1702 C C . TYR A 1 212 ? 23.511 3.194 -45.000 1.00 80.00 212 TYR A C 1
ATOM 1704 O O . TYR A 1 212 ? 24.605 3.320 -45.547 1.00 80.00 212 TYR A O 1
ATOM 1712 N N . VAL A 1 213 ? 22.387 2.975 -45.692 1.00 83.62 213 VAL A N 1
ATOM 1713 C CA . VAL A 1 213 ? 22.363 2.823 -47.157 1.00 83.62 213 VAL A CA 1
ATOM 1714 C C . VAL A 1 213 ? 22.915 4.070 -47.849 1.00 83.62 213 VAL A C 1
ATOM 1716 O O . VAL A 1 213 ? 23.696 3.936 -48.791 1.00 83.62 213 VAL A O 1
ATOM 1719 N N . LEU A 1 214 ? 22.579 5.270 -47.366 1.00 86.06 214 LEU A N 1
ATOM 1720 C CA . LEU A 1 214 ? 23.105 6.531 -47.896 1.00 86.06 214 LEU A CA 1
ATOM 1721 C C . LEU A 1 214 ? 24.630 6.629 -47.761 1.00 86.06 214 LEU A C 1
ATOM 1723 O O . LEU A 1 214 ? 25.315 6.901 -48.746 1.00 86.06 214 LEU A O 1
ATOM 1727 N N . ILE A 1 215 ? 25.168 6.378 -46.565 1.00 80.88 215 ILE A N 1
ATOM 1728 C CA . ILE A 1 215 ? 26.611 6.469 -46.299 1.00 80.88 215 ILE A CA 1
ATOM 1729 C C . ILE A 1 215 ? 27.381 5.420 -47.104 1.00 80.88 215 ILE A C 1
ATOM 1731 O O . ILE A 1 215 ? 28.382 5.748 -47.741 1.00 80.88 215 ILE A O 1
ATOM 1735 N N . VAL A 1 216 ? 26.908 4.170 -47.120 1.00 81.88 216 VAL A N 1
ATOM 1736 C CA . VAL A 1 216 ? 27.544 3.091 -47.889 1.00 81.88 216 VAL A CA 1
ATOM 1737 C C . VAL A 1 216 ? 27.525 3.413 -49.380 1.00 81.88 216 VAL A C 1
ATOM 1739 O O . VAL A 1 216 ? 28.556 3.288 -50.036 1.00 81.88 216 VAL A O 1
ATOM 1742 N N . SER A 1 217 ? 26.400 3.899 -49.908 1.00 85.88 217 SER A N 1
ATOM 1743 C CA . SER A 1 217 ? 26.295 4.291 -51.319 1.00 85.88 217 SER A CA 1
ATOM 1744 C C . SER A 1 217 ? 27.263 5.421 -51.674 1.00 85.88 217 SER A C 1
ATOM 1746 O O . SER A 1 217 ? 27.921 5.359 -52.712 1.00 85.88 217 SER A O 1
ATOM 1748 N N . LEU A 1 218 ? 27.413 6.423 -50.800 1.00 85.81 218 LEU A N 1
ATOM 1749 C CA . LEU A 1 218 ? 28.352 7.529 -50.999 1.00 85.81 218 LEU A CA 1
ATOM 1750 C C . LEU A 1 218 ? 29.810 7.043 -51.022 1.00 85.81 218 LEU A C 1
ATOM 1752 O O . LEU A 1 218 ? 30.585 7.445 -51.892 1.00 85.81 218 LEU A O 1
ATOM 1756 N N . LEU A 1 219 ? 30.177 6.147 -50.101 1.00 81.19 219 LEU A N 1
ATOM 1757 C CA . LEU A 1 219 ? 31.516 5.554 -50.044 1.00 81.19 219 LEU A CA 1
ATOM 1758 C C . LEU A 1 219 ? 31.808 4.669 -51.262 1.00 81.19 219 LEU A C 1
ATOM 1760 O O . LEU A 1 219 ? 32.913 4.725 -51.803 1.00 81.19 219 LEU A O 1
ATOM 1764 N N . LEU A 1 220 ? 30.824 3.895 -51.729 1.00 82.88 220 LEU A N 1
ATOM 1765 C CA . LEU A 1 220 ? 30.944 3.101 -52.953 1.00 82.88 220 LEU A CA 1
ATOM 1766 C C . LEU A 1 220 ? 31.143 3.993 -54.178 1.00 82.88 220 LEU A C 1
ATOM 1768 O O . LEU A 1 220 ? 32.034 3.734 -54.984 1.00 82.88 220 LEU A O 1
ATOM 1772 N N . PHE A 1 221 ? 30.374 5.076 -54.299 1.00 87.38 221 PHE A N 1
ATOM 1773 C CA . PHE A 1 221 ? 30.520 6.021 -55.404 1.00 87.38 221 PHE A CA 1
ATOM 1774 C C . PHE A 1 221 ? 31.909 6.673 -55.417 1.00 87.38 221 PHE A C 1
ATOM 1776 O O . PHE A 1 221 ? 32.562 6.740 -56.460 1.00 87.38 221 PHE A O 1
ATOM 1783 N N . LEU A 1 222 ? 32.407 7.076 -54.243 1.00 83.62 222 LEU A N 1
ATOM 1784 C CA . LEU A 1 222 ? 33.758 7.611 -54.095 1.00 83.62 222 LEU A CA 1
ATOM 1785 C C . LEU A 1 222 ? 34.823 6.579 -54.494 1.00 83.62 222 LEU A C 1
ATOM 1787 O O . LEU A 1 222 ? 35.769 6.913 -55.206 1.00 83.62 222 LEU A O 1
ATOM 1791 N N . SER A 1 223 ? 34.648 5.318 -54.090 1.00 83.19 223 SER A N 1
ATOM 1792 C CA . SER A 1 223 ? 35.539 4.219 -54.471 1.00 83.19 223 SER A CA 1
ATOM 1793 C C . SER A 1 223 ? 35.564 3.999 -55.989 1.00 83.19 223 SER A C 1
ATOM 1795 O O . SER A 1 223 ? 36.648 3.899 -56.565 1.00 83.19 223 SER A O 1
ATOM 1797 N N . ILE A 1 224 ? 34.403 4.025 -56.656 1.00 85.62 224 ILE A N 1
ATOM 1798 C CA . ILE A 1 224 ? 34.296 3.901 -58.118 1.00 85.62 224 ILE A CA 1
ATOM 1799 C C . ILE A 1 224 ? 35.037 5.046 -58.820 1.00 85.62 224 ILE A C 1
ATOM 1801 O O . ILE A 1 224 ? 35.810 4.795 -59.742 1.00 85.62 224 ILE A O 1
ATOM 1805 N N . ILE A 1 225 ? 34.863 6.295 -58.374 1.00 85.56 225 ILE A N 1
ATOM 1806 C CA . ILE A 1 225 ? 35.564 7.452 -58.961 1.00 85.56 225 ILE A CA 1
ATOM 1807 C C . ILE A 1 225 ? 37.081 7.300 -58.826 1.00 85.56 225 ILE A C 1
ATOM 1809 O O . ILE A 1 225 ? 37.819 7.536 -59.786 1.00 85.56 225 ILE A O 1
ATOM 1813 N N . ILE A 1 226 ? 37.562 6.900 -57.647 1.00 81.06 226 ILE A N 1
ATOM 1814 C CA . ILE A 1 226 ? 38.993 6.676 -57.413 1.00 81.06 226 ILE A CA 1
ATOM 1815 C C . ILE A 1 226 ? 39.504 5.557 -58.331 1.00 81.06 226 ILE A C 1
ATOM 1817 O O . ILE A 1 226 ? 40.548 5.725 -58.965 1.00 81.06 226 ILE A O 1
ATOM 1821 N N . ALA A 1 227 ? 38.750 4.464 -58.474 1.00 80.06 227 ALA A N 1
ATOM 1822 C CA . ALA A 1 227 ? 39.097 3.347 -59.347 1.00 80.06 227 ALA A CA 1
ATOM 1823 C C . ALA A 1 227 ? 39.145 3.744 -60.835 1.00 80.06 227 ALA A C 1
ATOM 1825 O O . ALA A 1 227 ? 40.100 3.390 -61.527 1.00 80.06 227 ALA A O 1
ATOM 1826 N N . ILE A 1 228 ? 38.176 4.524 -61.329 1.00 83.06 228 ILE A N 1
ATOM 1827 C CA . ILE A 1 228 ? 38.148 5.015 -62.720 1.00 83.06 228 ILE A CA 1
ATOM 1828 C C . ILE A 1 228 ? 39.317 5.966 -62.990 1.00 83.06 228 ILE A C 1
ATOM 1830 O O . ILE A 1 228 ? 39.994 5.844 -64.016 1.00 83.06 228 ILE A O 1
ATOM 1834 N N . ASN A 1 229 ? 39.585 6.900 -62.074 1.00 81.38 229 ASN A N 1
ATOM 1835 C CA . ASN A 1 229 ? 40.719 7.818 -62.191 1.00 81.38 229 ASN A CA 1
ATOM 1836 C C . ASN A 1 229 ? 42.050 7.060 -62.201 1.00 81.38 229 ASN A C 1
ATOM 1838 O O . ASN A 1 229 ? 42.949 7.386 -62.980 1.00 81.38 229 ASN A O 1
ATOM 1842 N N . PHE A 1 230 ? 42.164 6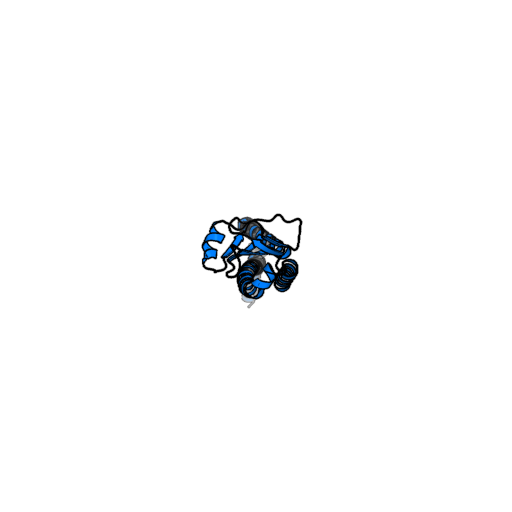.024 -61.370 1.00 74.69 230 PHE A N 1
ATOM 1843 C CA . PHE A 1 230 ? 43.318 5.138 -61.346 1.00 74.69 230 PHE A CA 1
ATOM 1844 C C . PHE A 1 230 ? 43.486 4.385 -62.672 1.00 74.69 230 PHE A C 1
ATOM 1846 O O . PHE A 1 230 ? 44.553 4.471 -63.282 1.00 74.69 230 PHE A O 1
ATOM 1853 N N . ALA A 1 231 ? 42.432 3.722 -63.159 1.00 78.81 231 ALA A N 1
ATOM 1854 C CA . ALA A 1 231 ? 42.449 3.003 -64.431 1.00 78.81 231 ALA A CA 1
ATOM 1855 C C . ALA A 1 231 ? 42.834 3.930 -65.595 1.00 78.81 231 ALA A C 1
ATOM 1857 O O . ALA A 1 231 ? 43.745 3.629 -66.358 1.00 78.81 231 ALA A O 1
ATOM 1858 N N . SER A 1 232 ? 42.241 5.124 -65.664 1.00 78.50 232 SER A N 1
ATOM 1859 C CA . SER A 1 232 ? 42.543 6.116 -66.705 1.00 78.50 232 SER A CA 1
ATOM 1860 C C . SER A 1 232 ? 44.003 6.581 -66.677 1.00 78.50 232 SER A C 1
ATOM 1862 O O . SER A 1 232 ? 44.621 6.777 -67.725 1.00 78.50 232 SER A O 1
ATOM 1864 N N . LYS A 1 233 ? 44.584 6.751 -65.481 1.00 75.69 233 LYS A N 1
ATOM 1865 C CA . LYS A 1 233 ? 45.995 7.133 -65.314 1.00 75.69 233 LYS A CA 1
ATOM 1866 C C . LYS A 1 233 ? 46.947 6.001 -65.708 1.00 75.69 233 LYS A C 1
ATOM 1868 O O . LYS A 1 233 ? 48.035 6.286 -66.201 1.00 75.69 233 LYS A O 1
ATOM 1873 N N . LEU A 1 234 ? 46.532 4.748 -65.521 1.00 70.31 234 LEU A N 1
ATOM 1874 C CA . LEU A 1 234 ? 47.279 3.558 -65.926 1.00 70.31 234 LEU A CA 1
ATOM 1875 C C . LEU A 1 234 ? 47.253 3.348 -67.448 1.00 70.31 234 LEU A C 1
ATOM 1877 O O . LEU A 1 234 ? 48.285 3.046 -68.041 1.00 70.31 234 LEU A O 1
ATOM 1881 N N . THR A 1 235 ? 46.098 3.539 -68.088 1.00 74.56 235 THR A N 1
ATOM 1882 C CA . THR A 1 235 ? 45.911 3.259 -69.521 1.00 74.56 235 THR A CA 1
ATOM 1883 C C . THR A 1 235 ? 46.462 4.367 -70.429 1.00 74.56 235 THR A C 1
ATOM 1885 O O . THR A 1 235 ? 46.944 4.068 -71.518 1.00 74.56 235 THR A O 1
ATOM 1888 N N . LYS A 1 236 ? 46.476 5.636 -69.985 1.00 70.50 236 LYS A N 1
ATOM 1889 C CA . LYS A 1 236 ? 47.001 6.787 -70.757 1.00 70.50 236 LYS A CA 1
ATOM 1890 C C . LYS A 1 236 ? 48.397 6.585 -71.383 1.00 70.50 236 LYS A C 1
ATOM 1892 O O . LYS A 1 236 ? 48.531 6.827 -72.578 1.00 70.50 236 LYS A O 1
ATOM 1897 N N . PRO A 1 237 ? 49.439 6.165 -70.642 1.00 68.50 237 PRO A N 1
ATOM 1898 C CA . PRO A 1 237 ? 50.766 5.962 -71.227 1.00 68.50 237 PRO A CA 1
ATOM 1899 C C . PRO A 1 237 ? 50.834 4.763 -72.182 1.00 68.50 237 PRO A C 1
ATOM 1901 O O . PRO A 1 237 ? 51.638 4.793 -73.103 1.00 68.50 237 PRO A O 1
ATOM 1904 N N . ILE A 1 238 ? 49.992 3.739 -71.996 1.00 69.62 238 ILE A N 1
ATOM 1905 C CA . ILE A 1 238 ? 49.929 2.568 -72.888 1.00 69.62 238 ILE A CA 1
ATOM 1906 C C . ILE A 1 238 ? 49.324 2.963 -74.240 1.00 69.62 238 ILE A C 1
ATOM 1908 O O . ILE A 1 238 ? 49.843 2.578 -75.278 1.00 69.62 238 ILE A O 1
ATOM 1912 N N . VAL A 1 239 ? 48.260 3.770 -74.228 1.00 67.25 239 VAL A N 1
ATOM 1913 C CA . VAL A 1 239 ? 47.601 4.258 -75.451 1.00 67.25 239 VAL A CA 1
ATOM 1914 C C . VAL A 1 239 ? 48.502 5.208 -76.245 1.00 67.25 239 VAL A C 1
ATOM 1916 O O . VAL A 1 239 ? 48.453 5.187 -77.461 1.00 67.25 239 VAL A O 1
ATOM 1919 N N . ASN A 1 240 ? 49.366 5.986 -75.585 1.00 67.81 240 ASN A N 1
ATOM 1920 C CA . ASN A 1 240 ? 50.339 6.858 -76.261 1.00 67.81 240 ASN A CA 1
ATOM 1921 C C . ASN A 1 240 ? 51.550 6.115 -76.869 1.00 67.81 240 ASN A C 1
ATOM 1923 O O . ASN A 1 240 ? 52.416 6.762 -77.456 1.00 67.81 240 ASN A O 1
ATOM 1927 N N . LEU A 1 241 ? 51.658 4.796 -76.678 1.00 67.19 241 LEU A N 1
ATOM 1928 C CA . LEU A 1 241 ? 52.720 3.945 -77.234 1.00 67.19 241 LEU A CA 1
ATOM 1929 C C . LEU A 1 241 ? 52.240 3.086 -78.421 1.00 67.19 241 LEU A C 1
ATOM 1931 O O . LEU A 1 241 ? 53.052 2.356 -78.990 1.00 67.19 241 LEU A O 1
ATOM 1935 N N . ILE A 1 242 ? 50.947 3.154 -78.756 1.00 53.88 242 ILE A N 1
ATOM 1936 C CA . ILE A 1 242 ? 50.299 2.512 -79.912 1.00 53.88 242 ILE A CA 1
ATOM 1937 C C . ILE A 1 242 ? 50.029 3.595 -80.955 1.00 53.88 242 ILE A C 1
ATOM 1939 O O . ILE A 1 242 ? 50.292 3.326 -82.146 1.00 53.88 242 ILE A O 1
#